Protein AF-A0A2D8KNP2-F1 (afdb_monomer)

Nearest PDB structures (foldseek):
  7kmm-assembly1_A  TM=9.188E-01  e=2.278E-23  Xanthomonas citri pv. citri str. 306
  7kmm-assembly2_B  TM=9.427E-01  e=7.691E-23  Xanthomonas citri pv. citri str. 306
  6ne9-assembly1_A  TM=5.577E-01  e=8.157E-03  Bacteroides intestinalis
  6ne9-assembly1_B  TM=5.744E-01  e=1.327E-02  Bacteroides intestinalis
  1p6f-assembly1_A  TM=5.561E-01  e=1.708E-01  Homo sapiens

Solvent-accessible surface area (backbone atoms only — not comparable to full-atom values): 20029 Å² total; per-residue (Å²): 136,83,87,80,85,81,82,86,80,84,81,82,78,83,79,76,79,75,77,78,80,49,56,71,43,62,49,56,79,68,42,47,40,27,52,42,49,34,85,40,78,37,80,45,61,35,39,32,34,58,66,38,59,40,35,38,42,45,89,98,39,79,47,74,36,54,16,36,90,87,9,46,35,62,45,77,46,65,87,37,67,63,46,68,72,36,64,36,40,38,42,50,94,43,77,48,77,33,48,47,34,30,21,15,52,62,44,83,45,62,50,30,48,78,48,44,39,30,29,60,80,47,27,98,82,38,52,67,59,50,70,64,34,73,38,82,50,41,21,38,28,51,55,67,91,73,87,59,68,65,53,89,73,96,65,75,97,51,52,54,48,37,52,37,24,53,91,49,41,46,72,36,26,39,56,55,46,55,52,45,50,52,51,31,73,72,68,73,44,30,29,23,41,37,37,55,41,42,57,87,62,57,75,73,79,77,47,54,73,77,63,31,65,81,39,62,70,61,33,53,48,46,62,52,52,28,37,90,63,43,53,63,50,51,53,50,53,49,50,51,52,50,51,49,50,53,51,53,49,57,74,69,32,64,49,70,75,66,50,60,56,39,64,85,58,88,61,87,87,58,82,90,80,69,84,90,70,83,91,76,70,84,92,52,92,73,87,76,85,88,81,91,83,87,83,89,83,86,80,52,80,88,56,59,94,56,93,81,83,91,79,88,75,86,76,80,91,62,54,78,43,60,59,79,46,41,81,76,51,68,97

Sequence (331 aa):
MINKTFVSIIIAGLVSSFSVMAQVELPKLVSNGMVLQRDAEVRLWGWASPGEAVRINFKDQQYQATASENGDWEIRLKDLKAGGPYQMQIAASNQIVLDSVYIGDVWLCSGQSNMEIPMSRVAPLYEEEIASANNQYIRYFEVPKEYDLSKEREKISGGQWQETNRNNIDGFSAVSYFFGKNLYETYKVPIGLINSALGGSPVQAWLSEDALKNYPEYYEEAQRLGKPGVIDSLEQIDQDRIRGWYAEVNSGDAGNSNHWEQKDLEDSGWTEFVVPGYWNFDGKEKQNGVVWFRKKFEVSEAQAGQSAKLLLGRIVDADSVFVNGEFVGNT

pLDDT: mean 90.57, std 13.53, range [36.97, 98.94]

Radius of gyration: 29.48 Å; Cα contacts (8 Å, |Δi|>4): 479; chains: 1; bounding box: 64×92×82 Å

Mean predicted aligned error: 8.03 Å

Secondary structure (DSSP, 8-state):
---------------------PPPB--TTSSTT-EEETTS-EEEEEE-STT-EEEEEETTEEEEEE--TTSEEEEEE----SEEEEEEEEESSSEEEEEEEEEEEEEEEEESHHHH-BHHHHGGG-HHHHHH-EEEEEEEEEPP----SSS--SS-S---EEEEETTTGGGSBHHHHHHHHHHHHHH---EEEEEEE-TT--GGGGS-HHHHTTSHHHHHHHHHHTSTTHHHHHHHHHHHHHHHHHHHHHHH-HHHHHTTT-TT---TTSPP-PSS-----TTS---S------------TTTTTS---------SS--EEEETTEEEEE-

Foldseek 3Di:
DDDDDDDDDDDPDDPPPPPPFFDWDFAQQPAALHEFEAPDWGKGKTFGAAQWKKWKDWPNDIDIWGAHNRRITIDIDDRQDFDDPTWMWMDTVDIDIHTGYTYFHEDEQEEADLSQPACLNVCVVQVVVLQAWDDSLEKEWEQDPDDQLQDDDPHGPDIHIDGGDNVPRRRHRPVQVVVQVVVCVVPVGRYYYYYDYYHPDDPLSVDDLVRCVVPVVSNVVSVQCSDPCSVVVVVVVVVVVVVVVCVVQCVPDPCNVVVVLALPDDCPPPDDDDPPDDDDPDVDPPVDHDDDDDDDDDDDPVRPPDDDDDDPDDDPPKDWDHDNSHTDDMD

Structure (mmCIF, N/CA/C/O backbone):
data_AF-A0A2D8KNP2-F1
#
_entry.id   AF-A0A2D8KNP2-F1
#
loop_
_atom_site.group_PDB
_atom_site.id
_atom_site.type_symbol
_atom_site.label_atom_id
_atom_site.label_alt_id
_atom_site.label_comp_id
_atom_site.label_asym_id
_atom_site.label_entity_id
_atom_site.label_seq_id
_atom_site.pdbx_PDB_ins_code
_atom_site.Cartn_x
_atom_site.Cartn_y
_atom_site.Cartn_z
_atom_site.occupancy
_atom_site.B_iso_or_equiv
_atom_site.auth_seq_id
_atom_site.auth_comp_id
_atom_site.auth_asym_id
_atom_site.auth_atom_id
_atom_site.pdbx_PDB_model_num
ATOM 1 N N . MET A 1 1 ? 16.111 71.820 41.760 1.00 36.97 1 MET A N 1
ATOM 2 C CA . MET A 1 1 ? 15.524 71.708 40.410 1.00 36.97 1 MET A CA 1
ATOM 3 C C . MET A 1 1 ? 15.059 70.272 40.202 1.00 36.97 1 MET A C 1
ATOM 5 O O . MET A 1 1 ? 15.886 69.379 40.252 1.00 36.97 1 MET A O 1
ATOM 9 N N . ILE A 1 2 ? 13.741 70.115 40.021 1.00 37.59 2 ILE A N 1
ATOM 10 C CA . ILE A 1 2 ? 12.983 68.978 39.456 1.00 37.59 2 ILE A CA 1
ATOM 11 C C . ILE A 1 2 ? 13.026 67.637 40.225 1.00 37.59 2 ILE A C 1
ATOM 13 O O . ILE A 1 2 ? 13.875 66.783 39.992 1.00 37.59 2 ILE A O 1
ATOM 17 N N . ASN A 1 3 ? 12.007 67.438 41.073 1.00 37.16 3 ASN A N 1
ATOM 18 C CA . ASN A 1 3 ? 11.546 66.138 41.577 1.00 37.16 3 ASN A CA 1
ATOM 19 C C . ASN A 1 3 ? 10.900 65.348 40.425 1.00 37.16 3 ASN A C 1
ATOM 21 O O . ASN A 1 3 ? 9.974 65.854 39.791 1.00 37.16 3 ASN A O 1
ATOM 25 N N . LYS A 1 4 ? 11.354 64.117 40.163 1.00 41.75 4 LYS A N 1
ATOM 26 C CA . LYS A 1 4 ? 10.692 63.185 39.237 1.00 41.75 4 LYS A CA 1
ATOM 27 C C . LYS A 1 4 ? 9.941 62.119 40.029 1.00 41.75 4 LYS A C 1
ATOM 29 O O . LYS A 1 4 ? 10.538 61.202 40.580 1.00 41.75 4 LYS A O 1
ATOM 34 N N . THR A 1 5 ? 8.624 62.265 40.061 1.00 43.94 5 THR A N 1
ATOM 35 C CA . THR A 1 5 ? 7.657 61.263 40.510 1.00 43.94 5 THR A CA 1
ATOM 36 C C . THR A 1 5 ? 7.623 60.124 39.486 1.00 43.94 5 THR A C 1
ATOM 38 O O . THR A 1 5 ? 7.279 60.359 38.330 1.00 43.94 5 THR A O 1
ATOM 41 N N . PHE A 1 6 ? 7.985 58.901 39.879 1.00 44.06 6 PHE A N 1
ATOM 42 C CA . PHE A 1 6 ? 7.745 57.705 39.065 1.00 44.06 6 PHE A CA 1
ATOM 43 C C . PHE A 1 6 ? 6.369 57.135 39.420 1.00 44.06 6 PHE A C 1
ATOM 45 O O . PHE A 1 6 ? 6.131 56.707 40.546 1.00 44.06 6 PHE A O 1
ATOM 52 N N . VAL A 1 7 ? 5.454 57.177 38.453 1.00 42.84 7 VAL A N 1
ATOM 53 C CA . VAL A 1 7 ? 4.141 56.530 38.503 1.00 42.84 7 VAL A CA 1
ATOM 54 C C . VAL A 1 7 ? 4.318 55.106 37.977 1.00 42.84 7 VAL A C 1
ATOM 56 O O . VAL A 1 7 ? 4.638 54.920 36.805 1.00 42.84 7 VAL A O 1
ATOM 59 N N . SER A 1 8 ? 4.124 54.104 38.833 1.00 43.34 8 SER A N 1
ATOM 60 C CA . SER A 1 8 ? 4.040 52.703 38.413 1.00 43.34 8 SER A CA 1
ATOM 61 C C . SER A 1 8 ? 2.639 52.424 37.870 1.00 43.34 8 SER A C 1
ATOM 63 O O . SER A 1 8 ? 1.671 52.404 38.627 1.00 43.34 8 SER A O 1
ATOM 65 N N . ILE A 1 9 ? 2.526 52.215 36.559 1.00 47.72 9 ILE A N 1
ATOM 66 C CA . ILE A 1 9 ? 1.308 51.718 35.912 1.00 47.72 9 ILE A CA 1
ATOM 67 C C . ILE A 1 9 ? 1.362 50.188 35.951 1.00 47.72 9 ILE A C 1
ATOM 69 O O . ILE A 1 9 ? 2.192 49.574 35.284 1.00 47.72 9 ILE A O 1
ATOM 73 N N . ILE A 1 10 ? 0.485 49.572 36.744 1.00 48.25 10 ILE A N 1
ATOM 74 C CA . ILE A 1 10 ? 0.239 48.126 36.714 1.00 48.25 10 ILE A CA 1
ATOM 75 C C . ILE A 1 10 ? -0.677 47.851 35.518 1.00 48.25 10 ILE A C 1
ATOM 77 O O . ILE A 1 10 ? -1.868 48.156 35.554 1.00 48.25 10 ILE A O 1
ATOM 81 N N . ILE A 1 11 ? -0.116 47.290 34.447 1.00 51.38 11 ILE A N 1
ATOM 82 C CA . ILE A 1 11 ? -0.885 46.716 33.338 1.00 51.38 11 ILE A CA 1
ATOM 83 C C . ILE A 1 11 ? -1.226 45.279 33.739 1.00 51.38 11 ILE A C 1
ATOM 85 O O . ILE A 1 11 ? -0.397 44.379 33.629 1.00 51.38 11 ILE A O 1
ATOM 89 N N . ALA A 1 12 ? -2.441 45.065 34.242 1.00 50.34 12 ALA A N 1
ATOM 90 C CA . ALA A 1 12 ? -3.001 43.728 34.403 1.00 50.34 12 ALA A CA 1
ATOM 91 C C . ALA A 1 12 ? -3.440 43.223 33.018 1.00 50.34 12 ALA A C 1
ATOM 93 O O . ALA A 1 12 ? -4.487 43.614 32.504 1.00 50.34 12 ALA A O 1
ATOM 94 N N . GLY A 1 13 ? -2.602 42.403 32.383 1.00 51.44 13 GLY A N 1
ATOM 95 C CA . GLY A 1 13 ? -2.940 41.737 31.129 1.00 51.44 13 GLY A CA 1
ATOM 96 C C . GLY A 1 13 ? -4.013 40.674 31.359 1.00 51.44 13 GLY A C 1
ATOM 97 O O . GLY A 1 13 ? -3.757 39.679 32.034 1.00 51.44 13 GLY A O 1
ATOM 98 N N . LEU A 1 14 ? -5.204 40.873 30.787 1.00 52.19 14 LEU A N 1
ATOM 99 C CA . LEU A 1 14 ? -6.180 39.801 30.591 1.00 52.19 14 LEU A CA 1
ATOM 100 C C . LEU A 1 14 ? -5.574 38.779 29.617 1.00 52.19 14 LEU A C 1
ATOM 102 O O . LEU A 1 14 ? -5.559 38.996 28.406 1.00 52.19 14 LEU A O 1
ATOM 106 N N . VAL A 1 15 ? -5.072 37.663 30.143 1.00 49.03 15 VAL A N 1
ATOM 107 C CA . VAL A 1 15 ? -4.798 36.471 29.338 1.00 49.03 15 VAL A CA 1
ATOM 108 C C . VAL A 1 15 ? -6.142 35.795 29.095 1.00 49.03 15 VAL A C 1
ATOM 110 O O . VAL A 1 15 ? -6.624 35.018 29.913 1.00 49.03 15 VAL A O 1
ATOM 113 N N . SER A 1 16 ? -6.790 36.149 27.988 1.00 51.19 16 SER A N 1
ATOM 114 C CA . SER A 1 16 ? -7.953 35.418 27.492 1.00 51.19 16 SER A CA 1
A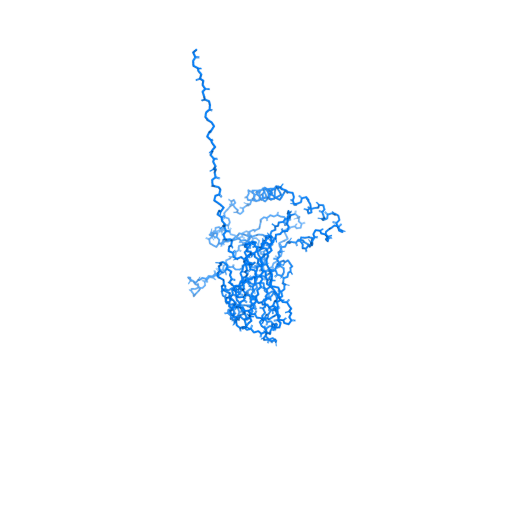TOM 115 C C . SER A 1 16 ? -7.475 34.048 27.018 1.00 51.19 16 SER A C 1
ATOM 117 O O . SER A 1 16 ? -6.878 33.927 25.949 1.00 51.19 16 SER A O 1
ATOM 119 N N . SER A 1 17 ? -7.689 33.019 27.836 1.00 46.59 17 SER A N 1
ATOM 120 C CA . SER A 1 17 ? -7.473 31.625 27.456 1.00 46.59 17 SER A CA 1
ATOM 121 C C . SER A 1 17 ? -8.474 31.258 26.362 1.00 46.59 17 SER A C 1
ATOM 123 O O . SER A 1 17 ? -9.620 30.914 26.640 1.00 46.59 17 SER A O 1
ATOM 125 N N . PHE A 1 18 ? -8.061 31.362 25.101 1.00 50.38 18 PHE A N 1
ATOM 126 C CA . PHE A 1 18 ? -8.778 30.722 24.008 1.00 50.38 18 PHE A CA 1
ATOM 127 C C . PHE A 1 18 ? -8.627 29.211 24.187 1.00 50.38 18 PHE A C 1
ATOM 129 O O . PHE A 1 18 ? -7.568 28.651 23.910 1.00 50.38 18 PHE A O 1
ATOM 136 N N . SER A 1 19 ? -9.670 28.550 24.686 1.00 52.69 19 SER A N 1
ATOM 137 C CA . SER A 1 19 ? -9.780 27.097 24.600 1.00 52.69 19 SER A CA 1
ATOM 138 C C . SER A 1 19 ? -9.892 26.737 23.122 1.00 52.69 19 SER A C 1
ATOM 140 O O . SER A 1 19 ? -10.953 26.879 22.516 1.00 52.69 19 SER A O 1
ATOM 142 N N . VAL A 1 20 ? -8.779 26.325 22.521 1.00 53.78 20 VAL A N 1
ATOM 143 C CA . VAL A 1 20 ? -8.797 25.659 21.221 1.00 53.78 20 VAL A CA 1
ATOM 144 C C . VAL A 1 20 ? -9.561 24.354 21.438 1.00 53.78 20 VAL A C 1
ATOM 146 O O . VAL A 1 20 ? -9.051 23.455 22.101 1.00 53.78 20 VAL A O 1
ATOM 149 N N . MET A 1 21 ? -10.805 24.271 20.959 1.00 57.94 21 MET A N 1
ATOM 150 C CA . MET A 1 21 ? -11.518 22.994 20.897 1.00 57.94 21 MET A CA 1
ATOM 151 C C . MET A 1 21 ? -10.831 22.163 19.816 1.00 57.94 21 MET A C 1
ATOM 153 O O . MET A 1 21 ? -10.993 22.444 18.626 1.00 57.94 21 MET A O 1
ATOM 157 N N . ALA A 1 22 ? -9.993 21.212 20.221 1.00 61.22 22 ALA A N 1
ATOM 158 C CA . ALA A 1 22 ? -9.442 20.251 19.283 1.00 61.22 22 ALA A CA 1
ATOM 159 C C . ALA A 1 22 ? -10.575 19.313 18.868 1.00 61.22 22 ALA A C 1
ATOM 161 O O . ALA A 1 22 ? -11.296 18.787 19.706 1.00 61.22 22 ALA A O 1
ATOM 162 N N . GLN A 1 23 ? -10.755 19.154 17.563 1.00 86.56 23 GLN A N 1
ATOM 163 C CA . GLN A 1 23 ? -11.742 18.235 17.014 1.00 86.56 23 GLN A CA 1
ATOM 164 C C . GLN A 1 23 ? -11.262 16.799 17.221 1.00 86.56 23 GLN A C 1
ATOM 166 O O . GLN A 1 23 ? -10.057 16.543 17.162 1.00 86.56 23 GLN A O 1
ATOM 171 N N . VAL A 1 24 ? -12.191 15.858 17.405 1.00 92.44 24 VAL A N 1
ATOM 172 C CA . VAL A 1 24 ? -11.843 14.436 17.389 1.00 92.44 24 VAL A CA 1
ATOM 173 C C . VAL A 1 24 ? -11.189 14.095 16.056 1.00 92.44 24 VAL A C 1
ATOM 175 O O . VAL A 1 24 ? -11.730 14.392 14.988 1.00 92.44 24 VAL A O 1
ATOM 178 N N . GLU A 1 25 ? -10.040 13.436 16.141 1.00 94.88 25 GLU A N 1
ATOM 179 C CA . GLU A 1 25 ? -9.259 12.916 15.029 1.00 94.88 25 GLU A CA 1
ATOM 180 C C . GLU A 1 25 ? -9.165 11.393 15.145 1.00 94.88 25 GLU A C 1
ATOM 182 O O . GLU A 1 25 ? -8.951 10.840 16.226 1.00 94.88 25 GLU A O 1
ATOM 187 N N . LEU A 1 26 ? -9.310 10.705 14.016 1.00 96.25 26 LEU A N 1
ATOM 188 C CA . LEU A 1 26 ? -9.221 9.252 13.931 1.00 96.25 26 LEU A CA 1
ATOM 189 C C . LEU A 1 26 ? -7.917 8.837 13.243 1.00 96.25 26 LEU A C 1
ATOM 191 O O . LEU A 1 26 ? -7.449 9.541 12.340 1.00 96.25 26 LEU A O 1
ATOM 195 N N . PRO A 1 27 ? -7.336 7.680 13.606 1.00 96.12 27 PRO A N 1
ATOM 196 C CA . PRO A 1 27 ? -6.257 7.091 12.823 1.00 96.12 27 PRO A CA 1
ATOM 197 C C . PRO A 1 27 ? -6.76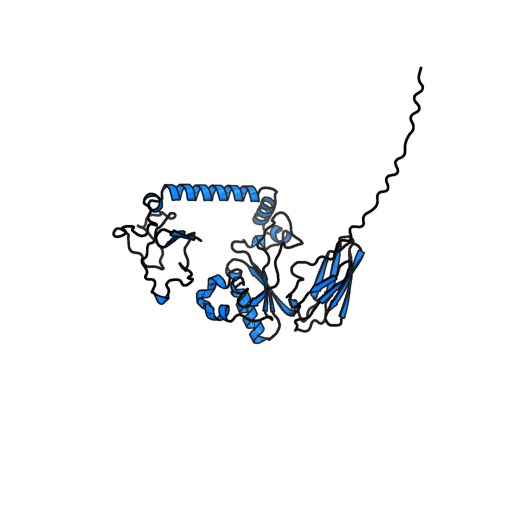2 6.783 11.408 1.00 96.12 27 PRO A C 1
ATOM 199 O O . PRO A 1 27 ? -7.926 6.439 11.219 1.00 96.12 27 PRO A O 1
ATOM 202 N N . LYS A 1 28 ? -5.884 6.839 10.400 1.00 96.62 28 LYS A N 1
ATOM 203 C CA . LYS A 1 28 ? -6.273 6.623 8.989 1.00 96.62 28 LYS A CA 1
ATOM 204 C C . LYS A 1 28 ? -6.932 5.260 8.734 1.00 96.62 28 LYS A C 1
ATOM 206 O O . LYS A 1 28 ? -7.786 5.150 7.856 1.00 96.62 28 LYS A O 1
ATOM 211 N N . LEU A 1 29 ? -6.585 4.248 9.533 1.00 96.00 29 LEU A N 1
ATOM 212 C CA . LEU A 1 29 ? -7.206 2.919 9.507 1.00 96.00 29 LEU A CA 1
ATOM 213 C C . LEU A 1 29 ? -8.687 2.932 9.920 1.00 96.00 29 LEU A C 1
ATOM 215 O O . LEU A 1 29 ? -9.450 2.093 9.447 1.00 96.00 29 LEU A O 1
ATOM 219 N N . VAL A 1 30 ? -9.102 3.871 10.772 1.00 97.44 30 VAL A N 1
ATOM 220 C CA . VAL A 1 30 ? -10.499 4.048 11.185 1.00 97.44 30 VAL A CA 1
ATOM 221 C C . VAL A 1 30 ? -11.126 5.096 10.269 1.00 97.44 30 VAL A C 1
ATOM 223 O O . VAL A 1 30 ? -11.150 6.291 10.558 1.00 97.44 30 VAL A O 1
ATOM 226 N N . SER A 1 31 ? -11.581 4.639 9.107 1.00 97.88 31 SER A N 1
ATOM 227 C CA . SER A 1 31 ? -12.121 5.490 8.047 1.00 97.88 31 SER A CA 1
ATOM 228 C C . SER A 1 31 ? -13.204 4.766 7.236 1.00 97.88 31 SER A C 1
ATOM 230 O O . SER A 1 31 ? -13.536 3.607 7.501 1.00 97.88 31 SER A O 1
ATOM 232 N N . ASN A 1 32 ? -13.801 5.468 6.269 1.00 98.56 32 ASN A N 1
ATOM 233 C CA . ASN A 1 32 ? -14.810 4.902 5.370 1.00 98.56 32 ASN A CA 1
ATOM 234 C C . ASN A 1 32 ? -14.299 3.624 4.701 1.00 98.56 32 ASN A C 1
ATOM 236 O O . ASN A 1 32 ? -13.156 3.584 4.259 1.00 98.56 32 ASN A O 1
ATOM 240 N N . GLY A 1 33 ? -15.150 2.605 4.583 1.00 98.38 33 GLY A N 1
ATOM 241 C CA . GLY A 1 33 ? -14.783 1.341 3.936 1.00 98.38 33 GLY A CA 1
ATOM 242 C C . GLY A 1 33 ? -13.992 0.363 4.812 1.00 98.38 33 GLY A C 1
ATOM 243 O O . GLY A 1 33 ? -13.622 -0.699 4.310 1.00 98.38 33 GLY A O 1
ATOM 244 N N . MET A 1 34 ? -13.721 0.685 6.083 1.00 98.62 34 MET A N 1
ATOM 245 C CA . MET A 1 34 ? -12.963 -0.201 6.972 1.00 98.62 34 MET A CA 1
ATOM 246 C C . MET A 1 34 ? -13.667 -1.535 7.244 1.00 98.62 34 MET A C 1
ATOM 248 O O . MET A 1 34 ? -14.894 -1.647 7.170 1.00 98.62 34 MET A O 1
ATOM 252 N N . VAL A 1 35 ? -12.879 -2.531 7.649 1.00 98.81 35 VAL A N 1
ATOM 253 C CA . VAL A 1 35 ? -13.372 -3.826 8.129 1.00 98.81 35 VAL A CA 1
ATOM 254 C C . VAL A 1 35 ? -12.955 -4.009 9.584 1.00 98.81 35 VAL A C 1
ATOM 256 O O . VAL A 1 35 ? -11.777 -3.901 9.915 1.00 98.81 35 VAL A O 1
ATOM 259 N N . LEU A 1 36 ? -13.923 -4.279 10.455 1.00 98.50 36 LEU A N 1
ATOM 260 C CA . LEU A 1 36 ? -13.708 -4.607 11.862 1.00 98.50 36 LEU A CA 1
ATOM 261 C C . LEU A 1 36 ? -13.655 -6.126 12.035 1.00 98.50 36 LEU A C 1
ATOM 263 O O . LEU A 1 36 ? -14.487 -6.839 11.472 1.00 98.50 36 LEU A O 1
ATOM 267 N N . GLN A 1 37 ? -12.716 -6.614 12.846 1.00 98.31 37 GLN A N 1
ATOM 268 C CA . GLN A 1 37 ? -12.573 -8.045 13.111 1.00 98.31 37 GLN A CA 1
ATOM 269 C C . GLN A 1 37 ? -13.820 -8.597 13.820 1.00 98.31 37 GLN A C 1
ATOM 271 O O . GLN A 1 37 ? -14.221 -8.116 14.881 1.00 98.31 37 GLN A O 1
ATOM 276 N N . ARG A 1 38 ? -14.443 -9.619 13.237 1.00 97.75 38 ARG A N 1
ATOM 277 C CA . ARG A 1 38 ? -15.548 -10.354 13.861 1.00 97.75 38 ARG A CA 1
ATOM 278 C C . ARG A 1 38 ? -15.049 -11.261 14.979 1.00 97.75 38 ARG A C 1
ATOM 280 O O . ARG A 1 38 ? -13.877 -11.635 15.000 1.00 97.75 38 ARG A O 1
ATOM 287 N N . ASP A 1 39 ? -15.972 -11.667 15.848 1.00 95.25 39 ASP A N 1
ATOM 288 C CA . ASP A 1 39 ? -15.736 -12.677 16.893 1.00 95.25 39 ASP A CA 1
ATOM 289 C C . ASP A 1 39 ? -14.567 -12.319 17.844 1.00 95.25 39 ASP A C 1
ATOM 291 O O . ASP A 1 39 ? -13.949 -13.186 18.459 1.00 95.25 39 ASP A O 1
ATOM 295 N N . ALA A 1 40 ? -14.278 -11.019 17.979 1.00 94.50 40 ALA A N 1
ATOM 296 C CA . ALA A 1 40 ? -13.213 -10.467 18.806 1.00 94.50 40 ALA A CA 1
ATOM 297 C C . ALA A 1 40 ? -13.658 -9.167 19.494 1.00 94.50 40 ALA A C 1
ATOM 299 O O . ALA A 1 40 ? -14.613 -8.507 19.075 1.00 94.50 40 ALA A O 1
ATOM 300 N N . GLU A 1 41 ? -12.938 -8.787 20.550 1.00 95.75 41 GLU A N 1
ATOM 301 C CA . GLU A 1 41 ? -13.016 -7.435 21.099 1.00 95.75 41 GLU A CA 1
ATOM 302 C C . GLU A 1 41 ? -12.185 -6.497 20.212 1.00 95.75 41 GLU A C 1
ATOM 304 O O . GLU A 1 41 ? -10.971 -6.663 20.097 1.00 95.75 41 GLU A O 1
ATOM 309 N N . VAL A 1 42 ? -12.832 -5.521 19.571 1.00 96.94 42 VAL A N 1
ATOM 310 C CA . VAL A 1 42 ? -12.174 -4.606 18.629 1.00 96.94 42 VAL A CA 1
ATOM 311 C C . VAL A 1 42 ? -11.965 -3.246 19.270 1.00 96.94 42 VAL A C 1
ATOM 313 O O . VAL A 1 42 ? -12.914 -2.588 19.696 1.00 96.94 42 VAL A O 1
ATOM 316 N N . ARG A 1 43 ? -10.706 -2.810 19.306 1.00 96.81 43 ARG A N 1
ATOM 317 C CA . ARG A 1 43 ? -10.322 -1.475 19.760 1.00 96.81 43 ARG A CA 1
ATOM 318 C C . ARG A 1 43 ? -10.640 -0.448 18.674 1.00 96.81 43 ARG A C 1
ATOM 320 O O . ARG A 1 43 ? -10.141 -0.551 17.558 1.00 96.81 43 ARG A O 1
ATOM 327 N N . LEU A 1 44 ? -11.411 0.567 19.036 1.00 97.38 44 LEU A N 1
ATOM 328 C CA . LEU A 1 44 ? -11.475 1.844 18.337 1.00 97.38 44 LEU A CA 1
ATOM 329 C C . LEU A 1 44 ? -10.786 2.893 19.191 1.00 97.38 44 LEU A C 1
ATOM 331 O O . LEU A 1 44 ? -10.965 2.913 20.406 1.00 97.38 44 LEU A O 1
ATOM 335 N N . TRP A 1 45 ? -10.001 3.753 18.563 1.00 97.50 45 TRP A N 1
ATOM 336 C CA . TRP A 1 45 ? -9.252 4.788 19.257 1.00 97.50 45 TRP A CA 1
ATOM 337 C C . TRP A 1 45 ? -9.093 6.016 18.371 1.00 97.50 45 TRP A C 1
ATOM 339 O O . TRP A 1 45 ? -9.336 5.965 17.163 1.00 97.50 45 TRP A O 1
ATOM 349 N N . GLY A 1 46 ? -8.657 7.106 18.985 1.00 97.06 46 GLY A N 1
ATOM 350 C CA . GLY A 1 46 ? -8.339 8.349 18.306 1.00 97.06 46 GLY A CA 1
ATOM 351 C C . GLY A 1 46 ? -7.778 9.371 19.281 1.00 97.06 46 GLY A C 1
ATOM 352 O O . GLY A 1 46 ? -7.375 9.032 20.395 1.00 97.06 46 GLY A O 1
ATOM 353 N N . TRP A 1 47 ? -7.783 10.624 18.847 1.00 96.75 47 TRP A N 1
ATOM 354 C CA . TRP A 1 47 ? -7.316 11.765 19.624 1.00 96.75 47 TRP A CA 1
ATOM 355 C C . TRP A 1 47 ? -8.422 12.818 19.725 1.00 96.75 47 TRP A C 1
ATOM 357 O O . TRP A 1 47 ? -9.247 12.931 18.820 1.00 96.75 47 TRP A O 1
ATOM 367 N N . ALA A 1 48 ? -8.472 13.556 20.829 1.00 96.06 48 ALA A N 1
ATOM 368 C CA . ALA A 1 48 ? -9.421 14.638 21.096 1.00 96.06 48 ALA A CA 1
ATOM 369 C C . ALA A 1 48 ? -8.816 15.637 22.104 1.00 96.06 48 ALA A C 1
ATOM 371 O O . ALA A 1 48 ? -7.706 15.427 22.602 1.00 96.06 48 ALA A O 1
ATOM 372 N N . SER A 1 49 ? -9.526 16.719 22.441 1.00 95.25 49 SER A N 1
ATOM 373 C CA . SER A 1 49 ? -9.096 17.580 23.550 1.00 95.25 49 SER A CA 1
ATOM 374 C C . SER A 1 49 ? -9.101 16.807 24.882 1.00 95.25 49 SER A C 1
ATOM 376 O O . SER A 1 49 ? -10.017 16.020 25.120 1.00 95.25 49 SER A O 1
ATOM 378 N N . PRO A 1 50 ? -8.141 17.047 25.798 1.00 95.94 50 PRO A N 1
ATOM 379 C CA . PRO A 1 50 ? -8.145 16.399 27.108 1.00 95.94 50 PRO A CA 1
ATOM 380 C C . PRO A 1 50 ? -9.470 16.563 27.862 1.00 95.94 50 PRO A C 1
ATOM 382 O O . PRO A 1 50 ? -9.999 17.671 27.971 1.00 95.94 50 PRO A O 1
ATOM 385 N N . GLY A 1 51 ? -10.014 15.460 28.384 1.00 95.56 51 GLY A N 1
ATOM 386 C CA . GLY A 1 51 ? -11.302 15.437 29.085 1.00 95.56 51 GLY A CA 1
ATOM 387 C C . GLY A 1 51 ? -12.542 15.525 28.183 1.00 95.56 51 GLY A C 1
ATOM 388 O O . GLY A 1 51 ? -13.664 15.541 28.694 1.00 95.56 51 GLY A O 1
ATOM 389 N N . GLU A 1 52 ? -12.381 15.577 26.859 1.00 95.25 52 GLU A N 1
ATOM 390 C CA . GLU A 1 52 ? -13.498 15.614 25.916 1.00 95.25 52 GLU A CA 1
ATOM 391 C C . GLU A 1 52 ? -14.250 14.279 25.884 1.00 95.25 52 GLU A C 1
ATOM 393 O O . GLU A 1 52 ? -13.655 13.202 25.817 1.00 95.25 52 GLU A O 1
ATOM 398 N N . ALA A 1 53 ? -15.582 14.345 25.917 1.00 96.50 53 ALA A N 1
ATOM 399 C CA . ALA A 1 53 ? -16.435 13.170 25.804 1.00 96.50 53 ALA A CA 1
ATOM 400 C C . ALA A 1 53 ? -16.656 12.794 24.332 1.00 96.50 53 ALA A C 1
ATOM 402 O O . ALA A 1 53 ? -17.201 13.583 23.560 1.00 96.50 53 ALA A O 1
ATOM 403 N N . VAL A 1 54 ? -16.330 11.552 23.983 1.00 97.69 54 VAL A N 1
ATOM 404 C CA . VAL A 1 54 ? -16.537 10.959 22.657 1.00 97.69 54 VAL A CA 1
ATOM 405 C C . VAL A 1 54 ? -17.653 9.925 22.747 1.00 97.69 54 VAL A C 1
ATOM 407 O O . VAL A 1 54 ? -17.619 9.034 23.596 1.00 97.69 54 VAL A O 1
ATOM 410 N N . ARG A 1 55 ? -18.662 10.030 21.878 1.00 97.69 55 ARG A N 1
ATOM 411 C CA . ARG A 1 55 ? -19.774 9.074 21.774 1.00 97.69 55 ARG A CA 1
ATOM 412 C C . ARG A 1 55 ? -19.763 8.401 20.412 1.00 97.69 55 ARG A C 1
ATOM 414 O O . ARG A 1 55 ? -19.648 9.085 19.402 1.00 97.69 55 ARG A O 1
ATOM 421 N N . ILE A 1 56 ? -19.932 7.083 20.383 1.00 97.62 56 ILE A N 1
ATOM 422 C CA . ILE A 1 56 ? -20.005 6.302 19.145 1.00 97.62 56 ILE A CA 1
ATOM 423 C C . ILE A 1 56 ? -21.347 5.587 19.086 1.00 97.62 56 ILE A C 1
ATOM 425 O O . ILE A 1 56 ? -21.678 4.839 19.999 1.00 97.62 56 ILE A O 1
ATOM 429 N N . ASN A 1 57 ? -22.086 5.778 17.997 1.00 97.69 57 ASN A N 1
ATOM 430 C CA . ASN A 1 57 ? -23.277 5.002 17.671 1.00 97.69 57 ASN A CA 1
ATOM 431 C C . ASN A 1 57 ? -22.936 4.012 16.558 1.00 97.69 57 ASN A C 1
ATOM 433 O O . ASN A 1 57 ? -22.529 4.414 15.463 1.00 97.69 57 ASN A O 1
ATOM 437 N N . PHE A 1 58 ? -23.104 2.721 16.836 1.00 97.62 58 PHE A N 1
ATOM 438 C CA . PHE A 1 58 ? -22.828 1.646 15.889 1.00 97.62 58 PHE A CA 1
ATOM 439 C C . PHE A 1 58 ? -23.713 0.428 16.174 1.00 97.62 58 PHE A C 1
ATOM 441 O O . PHE A 1 58 ? -23.746 -0.058 17.300 1.00 97.62 58 PHE A O 1
ATOM 448 N N . LYS A 1 59 ? -24.420 -0.079 15.151 1.00 92.31 59 LYS A N 1
ATOM 449 C CA . LYS A 1 59 ? -25.307 -1.262 15.230 1.00 92.31 59 LYS A CA 1
ATOM 450 C C . LYS A 1 59 ? -26.253 -1.251 16.442 1.00 92.31 59 LYS A C 1
ATOM 452 O O . LYS A 1 59 ? -26.218 -2.161 17.267 1.00 92.31 59 LYS A O 1
ATOM 457 N N . ASP A 1 60 ? -27.062 -0.198 16.548 1.00 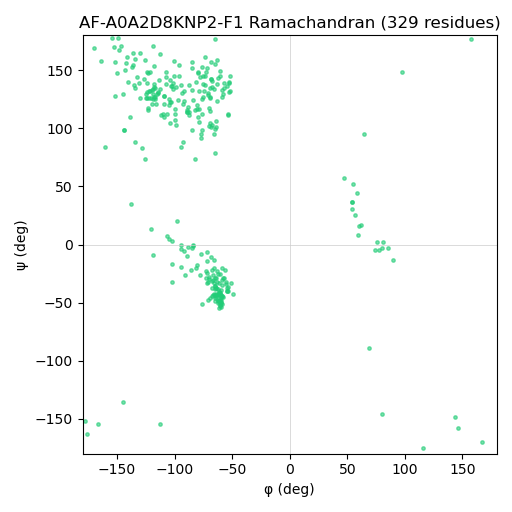89.94 60 ASP A N 1
ATOM 458 C CA . ASP A 1 60 ? -28.032 0.037 17.634 1.00 89.94 60 ASP A CA 1
ATOM 459 C C . ASP A 1 60 ? -27.427 0.115 19.049 1.00 89.94 60 ASP A C 1
ATOM 461 O O . ASP A 1 60 ? -28.154 0.192 20.040 1.00 89.94 60 ASP A O 1
ATOM 465 N N . GLN A 1 61 ? -26.097 0.127 19.160 1.00 94.62 61 GLN A N 1
ATOM 466 C CA . GLN A 1 61 ? -25.372 0.297 20.409 1.00 94.62 61 GLN A CA 1
ATOM 467 C C . GLN A 1 61 ? -24.738 1.681 20.461 1.00 94.62 61 GLN A C 1
ATOM 469 O O . GLN A 1 61 ? -24.269 2.221 19.455 1.00 94.62 61 GLN A O 1
ATOM 474 N N . GLN A 1 62 ? -24.713 2.236 21.668 1.00 96.44 62 GLN A N 1
ATOM 475 C CA . GLN A 1 62 ? -24.040 3.485 21.969 1.00 96.44 62 GLN A CA 1
ATOM 476 C C . GLN A 1 62 ? -22.879 3.208 22.920 1.00 96.44 62 GLN A C 1
ATOM 478 O O . GLN A 1 62 ? -23.043 2.568 23.959 1.00 96.44 62 GLN A O 1
ATOM 483 N N . TYR A 1 63 ? -21.716 3.736 22.571 1.00 96.94 63 TYR A N 1
ATOM 484 C CA . TYR A 1 63 ? -20.494 3.663 23.353 1.00 96.94 63 TYR A CA 1
ATOM 485 C C . TYR A 1 63 ? -20.052 5.069 23.738 1.00 96.94 63 TYR A C 1
ATOM 487 O O . TYR A 1 63 ? -20.350 6.042 23.040 1.00 96.94 63 TYR A O 1
ATOM 495 N N . GLN A 1 64 ? -19.326 5.181 24.845 1.00 96.69 64 GLN A N 1
ATOM 496 C CA . GLN A 1 64 ? -18.789 6.449 25.312 1.00 96.69 64 GLN A CA 1
ATOM 497 C C . GLN A 1 64 ? -17.384 6.256 25.875 1.00 96.69 64 GLN A C 1
ATOM 499 O O . GLN A 1 64 ? -17.127 5.287 26.586 1.00 96.69 64 GLN A O 1
ATOM 504 N N . ALA A 1 65 ? -16.511 7.210 25.580 1.00 97.19 65 ALA A N 1
ATOM 505 C CA . ALA A 1 65 ? -15.205 7.364 26.196 1.00 97.19 65 ALA A CA 1
ATOM 506 C C . ALA A 1 65 ? -14.964 8.836 26.531 1.00 97.19 65 ALA A C 1
ATOM 508 O O . ALA A 1 65 ? -15.661 9.728 26.041 1.00 97.19 65 ALA A O 1
ATOM 509 N N . THR A 1 66 ? -13.965 9.073 27.369 1.00 97.25 66 THR A N 1
ATOM 510 C CA . THR A 1 66 ? -13.449 10.407 27.656 1.00 97.25 66 THR A CA 1
ATOM 511 C C . THR A 1 66 ? -11.974 10.407 27.300 1.00 97.25 66 THR A C 1
ATOM 513 O O . THR A 1 66 ? -11.264 9.481 27.692 1.00 97.25 66 THR A O 1
ATOM 516 N N . ALA A 1 67 ? -11.528 11.414 26.555 1.00 97.38 67 ALA A N 1
ATOM 517 C CA . ALA A 1 67 ? -10.120 11.564 26.227 1.00 97.38 67 ALA A CA 1
ATOM 518 C C . ALA A 1 67 ? -9.284 11.797 27.489 1.00 97.38 67 ALA A C 1
ATOM 520 O O . ALA A 1 67 ? -9.686 12.532 28.397 1.00 97.38 67 ALA A O 1
ATOM 521 N N . SER A 1 68 ? -8.131 11.141 27.542 1.00 97.06 68 SER A N 1
ATOM 522 C CA . SER A 1 68 ? -7.174 11.218 28.639 1.00 97.06 68 SER A CA 1
ATOM 523 C C . SER A 1 68 ? -6.579 12.629 28.762 1.00 97.06 68 SER A C 1
ATOM 525 O O . SER A 1 68 ? -6.819 13.505 27.929 1.00 97.06 68 SER A O 1
ATOM 527 N N . GLU A 1 69 ? -5.737 12.859 29.771 1.00 96.44 69 GLU A N 1
ATOM 528 C CA . GLU A 1 69 ? -4.953 14.101 29.874 1.00 96.44 69 GLU A CA 1
ATOM 529 C C . GLU A 1 69 ? -4.004 14.315 28.678 1.00 96.44 69 GLU A C 1
ATOM 531 O O . GLU A 1 69 ? -3.698 15.456 28.335 1.00 96.44 69 GLU A O 1
ATOM 536 N N . ASN A 1 70 ? -3.598 13.231 28.008 1.00 93.88 70 ASN A N 1
ATOM 537 C CA . ASN A 1 70 ? -2.764 13.256 26.804 1.00 93.88 70 ASN A CA 1
ATOM 538 C C . ASN A 1 70 ? -3.592 13.363 25.508 1.00 93.88 70 ASN A C 1
ATOM 540 O O . ASN A 1 70 ? -3.025 13.447 24.420 1.00 93.88 70 ASN A O 1
ATOM 544 N N . GLY A 1 71 ? -4.926 13.372 25.608 1.00 95.06 71 GLY A N 1
ATOM 545 C CA . GLY A 1 71 ? -5.845 13.517 24.480 1.00 95.06 71 GLY A CA 1
ATOM 546 C C . GLY A 1 71 ? -6.188 12.216 23.747 1.00 95.06 71 GLY A C 1
ATOM 547 O O . GLY A 1 71 ? -7.022 12.247 22.847 1.00 95.06 71 GLY A O 1
ATOM 548 N N . ASP A 1 72 ? -5.607 11.072 24.110 1.00 96.44 72 ASP A N 1
ATOM 549 C CA . ASP A 1 72 ? -6.001 9.772 23.557 1.00 96.44 72 ASP A CA 1
ATOM 550 C C . ASP A 1 72 ? -7.326 9.278 24.155 1.00 96.44 72 ASP A C 1
ATOM 552 O O . ASP A 1 72 ? -7.630 9.503 25.327 1.00 96.44 72 ASP A O 1
ATOM 556 N N . TRP A 1 73 ? -8.132 8.592 23.350 1.00 97.19 73 TRP A N 1
ATOM 557 C CA . TRP A 1 73 ? -9.332 7.899 23.816 1.00 97.19 73 TRP A CA 1
ATOM 558 C C . TRP A 1 73 ? -9.433 6.520 23.174 1.00 97.19 73 TRP A C 1
ATOM 560 O O . TRP A 1 73 ? -8.973 6.308 22.050 1.00 97.19 73 TRP A O 1
ATOM 570 N N . GLU A 1 74 ? -10.087 5.584 23.863 1.00 97.75 74 GLU A N 1
ATOM 571 C CA . GLU A 1 74 ? -10.400 4.274 23.298 1.00 97.75 74 GLU A CA 1
ATOM 572 C C . GLU A 1 74 ? -11.766 3.736 23.729 1.00 97.75 74 GLU A C 1
ATOM 574 O O . GLU A 1 74 ? -12.263 4.014 24.819 1.00 97.75 74 GLU A O 1
ATOM 579 N N . ILE A 1 75 ? -12.362 2.933 22.849 1.00 97.38 75 ILE A N 1
ATOM 580 C CA . ILE A 1 75 ? -13.597 2.177 23.051 1.00 97.38 75 ILE A CA 1
ATOM 581 C C . ILE A 1 75 ? -13.359 0.747 22.565 1.00 97.38 75 ILE A C 1
ATOM 583 O O . ILE A 1 75 ? -12.672 0.514 21.571 1.00 97.38 75 ILE A O 1
ATOM 587 N N . ARG A 1 76 ? -13.958 -0.225 23.253 1.00 97.12 76 ARG A N 1
ATOM 588 C CA . ARG A 1 76 ? -13.903 -1.645 22.889 1.00 97.12 76 ARG A CA 1
ATOM 589 C C . ARG A 1 76 ? -15.268 -2.105 22.404 1.00 97.12 76 ARG A C 1
ATOM 591 O O . ARG A 1 76 ? -16.218 -2.170 23.183 1.00 97.12 76 ARG A O 1
ATOM 598 N N . LEU A 1 77 ? -15.354 -2.415 21.117 1.00 96.12 77 LEU A N 1
ATOM 599 C CA . LEU A 1 77 ? -16.530 -3.015 20.501 1.00 96.12 77 LEU A CA 1
ATOM 600 C C . LEU A 1 77 ? -16.526 -4.525 20.752 1.00 96.12 77 LEU A C 1
ATOM 602 O O . LEU A 1 77 ? -15.480 -5.167 20.672 1.00 96.12 77 LEU A O 1
ATOM 606 N N . LYS A 1 78 ? -17.696 -5.092 21.044 1.00 93.56 78 LYS A N 1
ATOM 607 C CA . LYS A 1 78 ? -17.883 -6.517 21.359 1.00 93.56 78 LYS A CA 1
ATOM 608 C C . LYS A 1 78 ? -19.011 -7.104 20.520 1.00 93.56 78 LYS A C 1
ATOM 610 O O . LYS A 1 78 ? -19.796 -6.366 19.930 1.00 93.56 78 LYS A O 1
ATOM 615 N N . ASP A 1 79 ? -19.081 -8.433 20.478 1.00 90.88 79 ASP A N 1
ATOM 616 C CA . ASP A 1 79 ? -20.173 -9.192 19.851 1.00 90.88 79 ASP A CA 1
ATOM 617 C C . ASP A 1 79 ? -20.436 -8.807 18.381 1.00 90.88 79 ASP A C 1
ATOM 619 O O . ASP A 1 79 ? -21.569 -8.771 17.882 1.00 90.88 79 ASP A O 1
ATOM 623 N N . LEU A 1 80 ? -19.352 -8.511 17.661 1.00 94.88 80 LEU A N 1
ATOM 624 C CA . LEU A 1 80 ? -19.389 -8.091 16.269 1.00 94.88 80 LEU A CA 1
ATOM 625 C C . LEU A 1 80 ? -19.632 -9.289 15.344 1.00 94.88 80 LEU A C 1
ATOM 627 O O . LEU A 1 80 ? -18.709 -9.980 14.920 1.00 94.88 80 LEU A O 1
ATOM 631 N N . LYS A 1 81 ? -20.901 -9.507 14.991 1.00 96.12 81 LYS A N 1
ATOM 632 C CA . LYS A 1 81 ? -21.289 -10.460 13.939 1.00 96.12 81 LYS A CA 1
ATOM 633 C C . LYS A 1 81 ? -20.969 -9.916 12.548 1.00 96.12 81 LYS A C 1
ATOM 635 O O . LYS A 1 81 ? -21.284 -8.753 12.270 1.00 96.12 81 LYS A O 1
ATOM 640 N N . ALA A 1 82 ? -20.427 -10.787 11.695 1.00 98.12 82 ALA A N 1
ATOM 641 C CA . ALA A 1 82 ? -20.076 -10.486 10.311 1.00 98.12 82 ALA A CA 1
ATOM 642 C C . ALA A 1 82 ? -21.231 -9.848 9.520 1.00 98.12 82 ALA A C 1
ATOM 644 O O . ALA A 1 82 ? -22.398 -10.188 9.723 1.00 98.12 82 ALA A O 1
ATOM 645 N N . GLY A 1 83 ? -20.903 -8.931 8.610 1.00 97.62 83 GLY A N 1
ATOM 646 C CA . GLY A 1 83 ? -21.865 -8.286 7.716 1.00 97.62 83 GLY A CA 1
ATOM 647 C C . GLY A 1 83 ? -21.515 -6.835 7.397 1.00 97.62 83 GLY A C 1
ATOM 648 O O . GLY A 1 83 ? -20.368 -6.412 7.532 1.00 97.62 83 GLY A O 1
ATOM 649 N N . GLY A 1 84 ? -22.530 -6.076 6.991 1.00 96.19 84 GLY A N 1
ATOM 650 C CA . GLY A 1 84 ? -22.411 -4.700 6.511 1.00 96.19 84 GLY A CA 1
ATOM 651 C C . GLY A 1 84 ? -22.813 -4.577 5.033 1.00 96.19 84 GLY A C 1
ATOM 652 O O . GLY A 1 84 ? -23.265 -5.564 4.443 1.00 96.19 84 GLY A O 1
ATOM 653 N N . PRO A 1 85 ? -22.654 -3.392 4.424 1.00 97.94 85 PRO A N 1
ATOM 654 C CA . PRO A 1 85 ? -22.097 -2.179 5.027 1.00 97.94 85 PRO A CA 1
ATOM 655 C C . PRO A 1 85 ? -22.999 -1.590 6.122 1.00 97.94 85 PRO A C 1
ATOM 657 O O . PRO A 1 85 ? -24.219 -1.561 5.990 1.00 97.94 85 PRO A O 1
ATOM 660 N N . TYR A 1 86 ? -22.387 -1.105 7.198 1.00 98.38 86 TYR A N 1
ATOM 661 C CA . TYR A 1 86 ? -23.040 -0.330 8.252 1.00 98.38 86 TYR A CA 1
ATOM 662 C C . TYR A 1 86 ? -22.530 1.112 8.240 1.00 98.38 86 TYR A C 1
ATOM 664 O O . TYR A 1 86 ? -21.475 1.408 7.675 1.00 98.38 86 TYR A O 1
ATOM 672 N N . GLN A 1 87 ? -23.259 1.996 8.914 1.00 98.31 87 GLN A N 1
ATOM 673 C CA . GLN A 1 87 ? -22.797 3.342 9.227 1.00 98.31 87 GLN A CA 1
ATOM 674 C C . GLN A 1 87 ? -22.383 3.411 10.701 1.00 98.31 87 GLN A C 1
ATOM 676 O O . GLN A 1 87 ? -23.033 2.816 11.565 1.00 98.31 87 GLN A O 1
ATOM 681 N N . MET A 1 88 ? -21.312 4.146 10.986 1.00 98.50 88 MET A N 1
ATOM 682 C CA . MET A 1 88 ? -20.870 4.473 12.339 1.00 98.50 88 MET A CA 1
ATOM 683 C C . MET A 1 88 ? -20.840 5.987 12.500 1.00 98.50 88 MET A C 1
ATOM 685 O O . MET A 1 88 ? -20.296 6.693 11.657 1.00 98.50 88 MET A O 1
ATOM 689 N N . GLN A 1 89 ? -21.419 6.491 13.584 1.00 98.25 89 GLN A N 1
ATOM 690 C CA . GLN A 1 89 ? -21.437 7.923 13.874 1.00 98.25 89 GLN A CA 1
ATOM 691 C C . GLN A 1 89 ? -20.631 8.188 15.136 1.00 98.25 89 GLN A C 1
ATOM 693 O O . GLN A 1 89 ? -20.850 7.541 16.157 1.00 98.25 89 GLN A O 1
ATOM 698 N N . ILE A 1 90 ? -19.713 9.143 15.063 1.00 97.88 90 ILE A N 1
ATOM 699 C CA . ILE A 1 90 ? -18.830 9.537 16.156 1.00 97.88 90 ILE A CA 1
ATOM 700 C C . ILE A 1 90 ? -19.121 11.006 16.450 1.00 97.88 90 ILE A C 1
ATOM 702 O O . ILE A 1 90 ? -19.030 11.854 15.565 1.00 97.88 90 ILE A O 1
ATOM 706 N N . ALA A 1 91 ? -19.522 11.297 17.682 1.00 96.00 91 ALA A N 1
ATOM 707 C CA . ALA A 1 91 ? -19.935 12.619 18.130 1.00 96.00 91 ALA A CA 1
ATOM 708 C C . ALA A 1 91 ? -19.109 13.067 19.340 1.00 96.00 91 ALA A C 1
ATOM 710 O O . ALA A 1 91 ? -19.069 12.386 20.367 1.00 96.00 91 ALA A O 1
ATOM 711 N N . ALA A 1 92 ? -18.509 14.243 19.213 1.00 93.69 92 ALA A N 1
ATOM 712 C CA . ALA A 1 92 ? -17.785 14.970 20.247 1.00 93.69 92 ALA A CA 1
ATOM 713 C C . ALA A 1 92 ? -18.027 16.479 20.037 1.00 93.69 92 ALA A C 1
ATOM 715 O O . ALA A 1 92 ? -19.167 16.871 19.778 1.00 93.69 92 ALA A O 1
ATOM 716 N N . SER A 1 93 ? -17.004 17.336 20.118 1.00 92.50 93 SER A N 1
ATOM 717 C CA . SER A 1 93 ? -17.098 18.738 19.673 1.00 92.50 93 SER A CA 1
ATOM 718 C C . SER A 1 93 ? -17.389 18.873 18.170 1.00 92.50 93 SER A C 1
ATOM 720 O O . SER A 1 93 ? -17.993 19.856 17.740 1.00 92.50 93 SER A O 1
ATOM 722 N N . ASN A 1 94 ? -17.017 17.865 17.377 1.00 93.12 94 ASN A N 1
ATOM 723 C CA . ASN A 1 94 ? -17.383 17.669 15.975 1.00 93.12 94 ASN A CA 1
ATOM 724 C C . ASN A 1 94 ? -18.170 16.360 15.779 1.00 93.12 94 ASN A C 1
ATOM 726 O O . ASN A 1 94 ? -18.274 15.523 16.677 1.00 93.12 94 ASN A O 1
ATOM 730 N N . GLN A 1 95 ? -18.717 16.175 14.578 1.00 95.12 95 GLN A N 1
ATOM 731 C CA . GLN A 1 95 ? -19.387 14.942 14.175 1.00 95.12 95 GLN A CA 1
ATOM 732 C C . GLN A 1 95 ? -18.666 14.325 12.976 1.00 95.12 95 GLN A C 1
ATOM 734 O O . GLN A 1 95 ? -18.421 15.002 11.979 1.00 95.12 95 GLN A O 1
ATOM 739 N N . ILE A 1 96 ? -18.355 13.034 13.073 1.00 97.50 96 ILE A N 1
ATOM 740 C CA . ILE A 1 96 ? -17.779 12.221 12.002 1.00 97.50 96 ILE A CA 1
ATOM 741 C C . ILE A 1 96 ? -18.764 11.098 11.688 1.00 97.50 96 ILE A C 1
ATOM 743 O O . ILE A 1 96 ? -19.286 10.440 12.590 1.00 97.50 96 ILE A O 1
ATOM 747 N N . VAL A 1 97 ? -19.011 10.870 10.403 1.00 98.19 97 VAL A N 1
ATOM 748 C CA . VAL A 1 97 ? -19.799 9.737 9.917 1.00 98.19 97 VAL A CA 1
ATOM 749 C C . VAL A 1 97 ? -18.876 8.862 9.085 1.00 98.19 97 VAL A C 1
ATOM 751 O O . VAL A 1 97 ? -18.275 9.344 8.128 1.00 98.19 97 VAL A O 1
ATOM 754 N N . LEU A 1 98 ? -18.738 7.600 9.490 1.00 98.44 98 LEU A N 1
ATOM 755 C CA . LEU A 1 98 ? -18.027 6.584 8.732 1.00 98.44 98 LEU A CA 1
ATOM 756 C C . LEU A 1 98 ? -19.041 5.722 7.986 1.00 98.44 98 LEU A C 1
ATOM 758 O O . LEU A 1 98 ? -19.858 5.029 8.601 1.00 98.44 98 LEU A O 1
ATOM 762 N N . ASP A 1 99 ? -18.968 5.762 6.664 1.00 98.19 99 ASP A N 1
ATOM 763 C CA . ASP A 1 99 ? -19.803 4.975 5.771 1.00 98.19 99 ASP A CA 1
ATOM 764 C C . ASP A 1 99 ? -19.088 3.695 5.333 1.00 98.19 99 ASP A C 1
ATOM 766 O O . ASP A 1 99 ? -17.858 3.612 5.269 1.00 98.19 99 ASP A O 1
ATOM 770 N N . SER A 1 100 ? -19.877 2.684 4.972 1.00 98.06 100 SER A N 1
ATOM 771 C CA . SER A 1 100 ? -19.369 1.391 4.503 1.00 98.06 100 SER A CA 1
ATOM 772 C C . SER A 1 100 ? -18.452 0.685 5.507 1.00 98.06 100 SER A C 1
ATOM 774 O O . SER A 1 100 ? -17.415 0.149 5.132 1.00 98.06 100 SER A O 1
ATOM 776 N N . VAL A 1 101 ? -18.831 0.665 6.786 1.00 98.69 101 VAL A N 1
ATOM 777 C CA . VAL A 1 101 ? -18.127 -0.111 7.815 1.00 98.69 101 VAL A CA 1
ATOM 778 C C . VAL A 1 101 ? -18.573 -1.569 7.741 1.00 98.69 101 VAL A C 1
ATOM 780 O O . VAL A 1 101 ? -19.753 -1.878 7.925 1.00 98.69 101 VAL A O 1
ATOM 783 N N . TYR A 1 102 ? -17.633 -2.475 7.495 1.00 98.75 102 TYR A N 1
ATOM 784 C CA . TYR A 1 102 ? -17.874 -3.916 7.459 1.00 98.75 102 TYR A CA 1
ATOM 785 C C . TYR A 1 102 ? -17.424 -4.581 8.757 1.00 98.75 102 TYR A C 1
ATOM 787 O O . TYR A 1 102 ? -16.575 -4.070 9.484 1.00 98.75 102 TYR A O 1
ATOM 795 N N . ILE A 1 103 ? -17.980 -5.757 9.033 1.00 98.75 103 ILE A N 1
ATOM 796 C CA . ILE A 1 103 ? -17.513 -6.658 10.085 1.00 98.75 103 ILE A CA 1
ATOM 797 C C . ILE A 1 103 ? -17.163 -7.988 9.423 1.00 98.75 103 ILE A C 1
ATOM 799 O O . ILE A 1 103 ? -18.005 -8.565 8.730 1.00 98.75 103 ILE A O 1
ATOM 803 N N . GLY A 1 104 ? -15.949 -8.483 9.633 1.00 98.69 104 GLY A N 1
ATOM 804 C CA . GLY A 1 104 ? -15.445 -9.664 8.944 1.00 98.69 104 GLY A CA 1
ATOM 805 C C . GLY A 1 104 ? -14.048 -10.079 9.393 1.00 98.69 104 GLY A C 1
ATOM 806 O O . GLY A 1 104 ? -13.689 -9.846 10.542 1.00 98.69 104 GLY A O 1
ATOM 807 N N . ASP A 1 105 ? -13.280 -10.711 8.510 1.00 98.69 105 ASP A N 1
ATOM 808 C CA . ASP A 1 105 ? -11.925 -11.184 8.815 1.00 98.69 105 ASP A CA 1
ATOM 809 C C . ASP A 1 105 ? -10.886 -10.168 8.319 1.00 98.69 105 ASP A C 1
ATOM 811 O O . ASP A 1 105 ? -10.882 -9.791 7.144 1.00 98.69 105 ASP A O 1
ATOM 815 N N . VAL A 1 106 ? -10.019 -9.702 9.220 1.00 98.56 106 VAL A N 1
ATOM 816 C CA . VAL A 1 106 ? -8.996 -8.685 8.944 1.00 98.56 106 VAL A CA 1
ATOM 817 C C . VAL A 1 106 ? -7.615 -9.326 8.959 1.00 98.56 106 VAL A C 1
ATOM 819 O O . VAL A 1 106 ? -7.230 -9.983 9.923 1.00 98.56 106 VAL A O 1
ATOM 822 N N . TRP A 1 107 ? -6.848 -9.098 7.899 1.00 98.56 107 TRP A N 1
ATOM 823 C CA . TRP A 1 107 ? -5.530 -9.684 7.697 1.00 98.56 107 TRP A CA 1
ATOM 824 C C . TRP A 1 107 ? -4.480 -8.601 7.491 1.00 98.56 107 TRP A C 1
ATOM 826 O O . TRP A 1 107 ? -4.649 -7.705 6.664 1.00 98.56 107 TRP A O 1
ATOM 836 N N . LEU A 1 108 ? -3.373 -8.717 8.224 1.00 98.00 108 LEU A N 1
ATOM 837 C CA . LEU A 1 108 ? -2.165 -7.940 7.977 1.00 98.00 108 LEU A CA 1
ATOM 838 C C . LEU A 1 108 ? -1.284 -8.699 6.981 1.00 98.00 108 LEU A C 1
ATOM 840 O O . LEU A 1 108 ? -0.761 -9.771 7.280 1.00 98.00 108 LEU A O 1
ATOM 844 N N . CYS A 1 109 ? -1.118 -8.130 5.796 1.00 97.81 109 CYS A N 1
ATOM 845 C CA . CYS A 1 109 ? -0.281 -8.650 4.728 1.00 97.81 109 CYS A CA 1
ATOM 846 C C . CYS A 1 109 ? 1.054 -7.901 4.759 1.00 97.81 109 CYS A C 1
ATOM 848 O O . CYS A 1 109 ? 1.118 -6.747 4.342 1.00 97.81 109 CYS A O 1
ATOM 850 N N . SER A 1 110 ? 2.108 -8.531 5.280 1.00 95.00 110 SER A N 1
ATOM 851 C CA . SER A 1 110 ? 3.419 -7.895 5.455 1.00 95.00 110 SER A CA 1
ATOM 852 C C . SER A 1 110 ? 4.552 -8.678 4.797 1.00 95.00 110 SER A C 1
ATOM 854 O O . SER A 1 110 ? 4.415 -9.867 4.499 1.00 95.00 110 SER A O 1
ATOM 856 N N . GLY A 1 111 ? 5.660 -7.991 4.524 1.00 92.25 111 GLY A N 1
ATOM 857 C CA . GLY A 1 111 ? 6.850 -8.550 3.898 1.00 92.25 111 GLY A CA 1
ATOM 858 C C . GLY A 1 111 ? 7.532 -7.565 2.951 1.00 92.25 111 GLY A C 1
ATOM 859 O O . GLY A 1 111 ? 7.499 -6.354 3.143 1.00 92.25 111 GLY A O 1
ATOM 860 N N . GLN A 1 112 ? 8.149 -8.111 1.905 1.00 94.00 112 GLN A N 1
ATOM 861 C CA . GLN A 1 112 ? 8.915 -7.359 0.908 1.00 94.00 112 GLN A CA 1
ATOM 862 C C . GLN A 1 112 ? 8.246 -7.386 -0.479 1.00 94.00 112 GLN A C 1
ATOM 864 O O . GLN A 1 112 ? 7.047 -7.621 -0.606 1.00 94.00 112 GLN A O 1
ATOM 869 N N . SER A 1 113 ? 9.041 -7.218 -1.539 1.00 92.81 113 SER A N 1
ATOM 870 C CA . SER A 1 113 ? 8.615 -7.061 -2.936 1.00 92.81 113 SER A CA 1
ATOM 871 C C . SER A 1 113 ? 7.633 -8.122 -3.443 1.00 92.81 113 SER A C 1
ATOM 873 O O . SER A 1 113 ? 6.758 -7.806 -4.242 1.00 92.81 113 SER A O 1
ATOM 875 N N . ASN A 1 114 ? 7.733 -9.370 -2.975 1.00 94.12 114 ASN A N 1
ATOM 876 C CA . ASN A 1 114 ? 6.793 -10.430 -3.355 1.00 94.12 114 ASN A CA 1
ATOM 877 C C . ASN A 1 114 ? 5.404 -10.253 -2.721 1.00 94.12 114 ASN A C 1
ATOM 879 O O . ASN A 1 114 ? 4.414 -10.614 -3.344 1.00 94.12 114 ASN A O 1
ATOM 883 N N . MET A 1 115 ? 5.321 -9.702 -1.506 1.00 96.88 115 MET A N 1
ATOM 884 C CA . MET A 1 115 ? 4.045 -9.316 -0.889 1.00 96.88 115 MET A CA 1
ATOM 885 C C . MET A 1 115 ? 3.535 -7.991 -1.463 1.00 96.88 115 MET A C 1
ATOM 887 O O . MET A 1 115 ? 2.335 -7.749 -1.487 1.00 96.88 115 MET A O 1
ATOM 891 N N . GLU A 1 116 ? 4.430 -7.135 -1.947 1.00 94.62 116 GLU A N 1
ATOM 892 C CA . GLU A 1 116 ? 4.084 -5.850 -2.554 1.00 94.62 116 GLU A CA 1
ATOM 893 C C . GLU A 1 116 ? 3.629 -5.976 -4.016 1.00 94.62 116 GLU A C 1
ATOM 895 O O . GLU A 1 116 ? 3.024 -5.046 -4.538 1.00 94.62 116 GLU A O 1
ATOM 900 N N . ILE A 1 117 ? 3.910 -7.100 -4.692 1.00 95.75 117 ILE A N 1
ATOM 901 C CA . ILE A 1 117 ? 3.736 -7.220 -6.145 1.00 95.75 117 ILE A CA 1
ATOM 902 C C . ILE A 1 117 ? 2.312 -6.821 -6.583 1.00 95.75 117 ILE A C 1
ATOM 904 O O . ILE A 1 117 ? 1.353 -7.522 -6.256 1.00 95.75 117 ILE A O 1
ATOM 908 N N . PRO A 1 118 ? 2.141 -5.706 -7.316 1.00 96.94 118 PRO A N 1
ATOM 909 C CA . PRO A 1 118 ? 0.819 -5.196 -7.643 1.00 96.94 118 PRO A CA 1
ATOM 910 C C . PRO A 1 118 ? 0.160 -6.009 -8.762 1.00 96.94 118 PRO A C 1
ATOM 912 O O . PRO A 1 118 ? 0.841 -6.547 -9.642 1.00 96.94 118 PRO A O 1
ATOM 915 N N . MET A 1 119 ? -1.174 -6.033 -8.784 1.00 97.94 119 MET A N 1
ATOM 916 C CA . MET A 1 119 ? -1.969 -6.681 -9.836 1.00 97.94 119 MET A CA 1
ATOM 917 C C . MET A 1 119 ? -1.603 -6.175 -11.233 1.00 97.94 119 MET A C 1
ATOM 919 O O . MET A 1 119 ? -1.492 -6.969 -12.163 1.00 97.94 119 MET A O 1
ATOM 923 N N . SER A 1 120 ? -1.301 -4.883 -11.380 1.00 95.25 120 SER A N 1
ATOM 924 C CA . SER A 1 120 ? -0.839 -4.299 -12.649 1.00 95.25 120 SER A CA 1
ATOM 925 C C . SER A 1 120 ? 0.429 -4.951 -13.220 1.00 95.25 120 SER A C 1
ATOM 927 O O . SER A 1 120 ? 0.597 -4.990 -14.440 1.00 95.25 120 SER A O 1
ATOM 929 N N . ARG A 1 121 ? 1.315 -5.501 -12.374 1.00 92.75 121 ARG A N 1
ATOM 930 C CA . ARG A 1 121 ? 2.528 -6.217 -12.816 1.00 92.75 121 ARG A CA 1
ATOM 931 C C . ARG A 1 121 ? 2.267 -7.662 -13.222 1.00 92.75 121 ARG A C 1
ATOM 933 O O . ARG A 1 121 ? 3.075 -8.229 -13.951 1.00 92.75 121 ARG A O 1
ATOM 940 N N . VAL A 1 122 ? 1.160 -8.247 -12.778 1.00 94.81 122 VAL A N 1
ATOM 941 C CA . VAL A 1 122 ? 0.729 -9.597 -13.173 1.00 94.81 122 VAL A CA 1
ATOM 942 C C . VAL A 1 122 ? -0.434 -9.571 -14.164 1.00 94.81 122 VAL A C 1
ATOM 944 O O . VAL A 1 122 ? -0.924 -10.627 -14.552 1.00 94.81 122 VAL A O 1
ATOM 947 N N . ALA A 1 123 ? -0.840 -8.382 -14.620 1.00 93.69 123 ALA A N 1
ATOM 948 C CA . ALA A 1 123 ? -1.963 -8.189 -15.525 1.00 93.69 123 ALA A CA 1
ATOM 949 C C . ALA A 1 123 ? -1.936 -9.103 -16.761 1.00 93.69 123 ALA A C 1
ATOM 951 O O . ALA A 1 123 ? -2.973 -9.704 -17.011 1.00 93.69 123 ALA A O 1
ATOM 952 N N . PRO A 1 124 ? -0.799 -9.339 -17.455 1.00 91.06 124 PRO A N 1
ATOM 953 C CA . PRO A 1 124 ? -0.776 -10.239 -18.615 1.00 91.06 124 PRO A CA 1
ATOM 954 C C . PRO A 1 124 ? -1.213 -11.686 -18.328 1.00 91.06 124 PRO A C 1
ATOM 956 O O . PRO A 1 124 ? -1.551 -12.419 -19.250 1.00 91.06 124 PRO A O 1
ATOM 959 N N . LEU A 1 125 ? -1.175 -12.125 -17.065 1.00 94.62 125 LEU A N 1
ATOM 960 C CA . LEU A 1 125 ? -1.640 -13.451 -16.645 1.00 94.62 125 LEU A CA 1
ATOM 961 C C . LEU A 1 125 ? -3.094 -13.443 -16.150 1.00 94.62 125 LEU A C 1
ATOM 963 O O . LEU A 1 125 ? -3.714 -14.501 -16.079 1.00 94.62 125 LEU A O 1
ATOM 967 N N . TYR A 1 126 ? -3.626 -12.274 -15.784 1.00 97.00 126 TYR A N 1
ATOM 968 C CA . TYR A 1 126 ? -4.885 -12.125 -15.049 1.00 97.00 126 TYR A CA 1
ATOM 969 C C . TYR A 1 126 ? -5.752 -10.979 -15.598 1.00 97.00 126 TYR A C 1
ATOM 971 O O . TYR A 1 126 ? -6.429 -10.285 -14.840 1.00 97.00 126 TYR A O 1
ATOM 979 N N . GLU A 1 127 ? -5.733 -10.761 -16.915 1.00 95.06 127 GLU A N 1
ATOM 980 C CA . GLU A 1 127 ? -6.459 -9.658 -17.562 1.00 95.06 127 GLU A CA 1
ATOM 981 C C . GLU A 1 127 ? -7.964 -9.717 -17.271 1.00 95.06 127 GLU A C 1
ATOM 983 O O . GLU A 1 127 ? -8.561 -8.711 -16.889 1.00 95.06 127 GLU A O 1
ATOM 988 N N . GLU A 1 128 ? -8.566 -10.905 -17.379 1.00 97.12 128 GLU A N 1
ATOM 989 C CA . GLU A 1 128 ? -9.992 -11.121 -17.107 1.00 97.12 128 GLU A CA 1
ATOM 990 C C . GLU A 1 128 ? -10.355 -10.871 -15.638 1.00 97.12 128 GLU A C 1
ATOM 992 O O . GLU A 1 128 ? -11.402 -10.290 -15.347 1.00 97.12 128 GLU A O 1
ATOM 997 N N . GLU A 1 129 ? -9.483 -11.264 -14.708 1.00 98.06 129 GLU A N 1
ATOM 998 C CA . GLU A 1 129 ? -9.666 -11.032 -13.272 1.00 98.06 129 GLU A CA 1
ATOM 999 C C . GLU A 1 129 ? -9.695 -9.532 -12.964 1.00 98.06 129 GLU A C 1
ATOM 1001 O O . GLU A 1 129 ? -10.601 -9.039 -12.296 1.00 98.06 129 GLU A O 1
ATOM 1006 N N . ILE A 1 130 ? -8.734 -8.785 -13.514 1.00 97.62 130 ILE A N 1
ATOM 1007 C CA . ILE A 1 130 ? -8.660 -7.330 -13.360 1.00 97.62 130 ILE A CA 1
ATOM 1008 C C . ILE A 1 130 ? -9.875 -6.664 -14.010 1.00 97.62 130 ILE A C 1
ATOM 1010 O O . ILE A 1 130 ? -10.495 -5.791 -13.401 1.00 97.62 130 ILE A O 1
ATOM 1014 N N . ALA A 1 131 ? -10.237 -7.080 -15.227 1.00 96.88 131 ALA A N 1
ATOM 1015 C CA . ALA A 1 131 ? -11.354 -6.524 -15.987 1.00 96.88 131 ALA A CA 1
ATOM 1016 C C . ALA A 1 131 ? -12.707 -6.727 -15.287 1.00 96.88 131 ALA A C 1
ATOM 1018 O O . ALA A 1 131 ? -13.552 -5.832 -15.315 1.00 96.88 131 ALA A O 1
ATOM 1019 N N . SER A 1 132 ? -12.902 -7.884 -14.652 1.00 97.12 132 SER A N 1
ATOM 1020 C CA . SER A 1 132 ? -14.155 -8.261 -13.988 1.00 97.12 132 SER A CA 1
ATOM 1021 C C . SER A 1 132 ? -14.196 -7.947 -12.489 1.00 97.12 132 SER A C 1
ATOM 1023 O O . SER A 1 132 ? -15.227 -8.174 -11.851 1.00 97.12 132 SER A O 1
ATOM 1025 N N . ALA A 1 133 ? -13.119 -7.390 -11.924 1.00 98.12 133 ALA A N 1
ATOM 1026 C CA . ALA A 1 133 ? -13.027 -7.043 -10.513 1.00 98.12 133 ALA A CA 1
ATOM 1027 C C . ALA A 1 133 ? -14.195 -6.149 -10.069 1.00 98.12 133 ALA A C 1
ATOM 1029 O O . ALA A 1 133 ? -14.301 -4.984 -10.461 1.00 98.12 133 ALA A O 1
ATOM 1030 N N . ASN A 1 134 ? -15.069 -6.701 -9.227 1.00 98.06 134 ASN A N 1
ATOM 1031 C CA . ASN A 1 134 ? -16.212 -6.000 -8.652 1.00 98.06 134 ASN A CA 1
ATOM 1032 C C . ASN A 1 134 ? -16.705 -6.725 -7.389 1.00 98.06 134 ASN A C 1
ATOM 1034 O O . ASN A 1 134 ? -17.606 -7.562 -7.438 1.00 98.06 134 ASN A O 1
ATOM 1038 N N . ASN A 1 135 ? -16.081 -6.441 -6.246 1.00 98.12 135 ASN A N 1
ATOM 1039 C CA . ASN A 1 135 ? -16.451 -7.027 -4.965 1.00 98.12 135 ASN A CA 1
ATOM 1040 C C . ASN A 1 135 ? -16.287 -6.028 -3.812 1.00 98.12 135 ASN A C 1
ATOM 1042 O O . ASN A 1 135 ? -15.213 -5.868 -3.233 1.00 98.12 135 ASN A O 1
ATOM 1046 N N . GLN A 1 136 ? -17.401 -5.416 -3.416 1.00 98.00 136 GLN A N 1
ATOM 1047 C CA . GLN A 1 136 ? -17.446 -4.447 -2.318 1.00 98.00 136 GLN A CA 1
ATOM 1048 C C . GLN A 1 136 ? -17.130 -5.034 -0.929 1.00 98.00 136 GLN A C 1
ATOM 1050 O O . GLN A 1 136 ? -16.919 -4.269 0.012 1.00 98.00 136 GLN A O 1
ATOM 1055 N N . TYR A 1 137 ? -17.120 -6.361 -0.773 1.00 98.75 137 TYR A N 1
ATOM 1056 C CA . TYR A 1 137 ? -16.864 -7.032 0.505 1.00 98.75 137 TYR A CA 1
ATOM 1057 C C . TYR A 1 137 ? -15.388 -7.370 0.726 1.00 98.75 137 TYR A C 1
ATOM 1059 O O . TYR A 1 137 ? -15.040 -7.826 1.811 1.00 98.75 137 TYR A O 1
ATOM 1067 N N . ILE A 1 138 ? -14.527 -7.146 -0.270 1.00 98.81 138 ILE A N 1
ATOM 1068 C CA . ILE A 1 138 ? -13.073 -7.235 -0.125 1.00 98.81 138 ILE A CA 1
ATOM 1069 C C . ILE A 1 138 ? -12.526 -5.808 -0.147 1.00 98.81 138 ILE A C 1
ATOM 1071 O O . ILE A 1 138 ? -12.595 -5.117 -1.170 1.00 98.81 138 ILE A O 1
ATOM 1075 N N . ARG A 1 139 ? -12.007 -5.370 1.000 1.00 98.81 139 ARG A N 1
ATOM 1076 C CA . ARG A 1 139 ? -11.494 -4.019 1.238 1.00 98.81 139 ARG A CA 1
ATOM 1077 C C . ARG A 1 139 ? -9.987 -4.076 1.449 1.00 98.81 139 ARG A C 1
ATOM 1079 O O . ARG A 1 139 ? -9.502 -4.909 2.207 1.00 98.81 139 ARG A O 1
ATOM 1086 N N . TYR A 1 140 ? -9.260 -3.187 0.791 1.00 98.88 140 TYR A N 1
ATOM 1087 C CA . TYR A 1 140 ? -7.803 -3.125 0.809 1.00 98.88 140 TYR A CA 1
ATOM 1088 C C . TYR A 1 140 ? -7.341 -1.778 1.359 1.00 98.88 140 TYR A C 1
ATOM 1090 O O . TYR A 1 140 ? -7.841 -0.738 0.939 1.00 98.88 140 TYR A O 1
ATOM 1098 N N . PHE A 1 141 ? -6.391 -1.789 2.284 1.00 98.75 141 PHE A N 1
ATOM 1099 C CA . PHE A 1 141 ? -5.735 -0.601 2.812 1.00 98.75 141 PHE A CA 1
ATOM 1100 C C . PHE A 1 141 ? -4.234 -0.745 2.592 1.00 98.75 141 PHE A C 1
ATOM 1102 O O . PHE A 1 141 ? -3.616 -1.647 3.154 1.00 98.75 141 PHE A O 1
ATOM 1109 N N . GLU A 1 142 ? -3.640 0.142 1.800 1.00 97.81 142 GLU A N 1
ATOM 1110 C CA . GLU A 1 142 ? -2.185 0.207 1.661 1.00 97.81 142 GLU A CA 1
ATOM 1111 C C . GLU A 1 142 ? -1.609 1.190 2.677 1.00 97.81 142 GLU A C 1
ATOM 1113 O O . GLU A 1 142 ? -2.005 2.360 2.727 1.00 97.81 142 GLU A O 1
ATOM 1118 N N . VAL A 1 143 ? -0.678 0.706 3.496 1.00 96.62 143 VAL A N 1
ATOM 1119 C CA . VAL A 1 143 ? 0.105 1.551 4.395 1.00 96.62 143 VAL A CA 1
ATOM 1120 C C . VAL A 1 143 ? 1.144 2.314 3.561 1.00 96.62 143 VAL A C 1
ATOM 1122 O O . VAL A 1 143 ? 1.830 1.696 2.745 1.00 96.62 143 VAL A O 1
ATOM 1125 N N . PRO A 1 144 ? 1.288 3.643 3.740 1.00 95.12 144 PRO A N 1
ATOM 1126 C CA . PRO A 1 144 ? 2.323 4.414 3.059 1.00 95.12 144 PRO A CA 1
ATOM 1127 C C . PRO A 1 144 ? 3.724 3.844 3.293 1.00 95.12 144 PRO A C 1
ATOM 1129 O O . PRO A 1 144 ? 4.094 3.503 4.416 1.00 95.12 144 PRO A O 1
ATOM 1132 N N . LYS A 1 145 ? 4.512 3.780 2.220 1.00 92.19 145 LYS A N 1
ATOM 1133 C CA . LYS A 1 145 ? 5.884 3.256 2.211 1.00 92.19 145 LYS A CA 1
ATOM 1134 C C . LYS A 1 145 ? 6.855 4.326 2.692 1.00 92.19 145 LYS A C 1
ATOM 1136 O O . LYS A 1 145 ? 7.568 4.939 1.906 1.00 92.19 145 LYS A O 1
ATOM 1141 N N . GLU A 1 146 ? 6.828 4.573 3.991 1.00 90.12 146 GLU A N 1
ATOM 1142 C CA . GLU A 1 146 ? 7.660 5.571 4.654 1.00 90.12 146 GLU A CA 1
ATOM 1143 C C . GLU A 1 146 ? 8.483 4.924 5.760 1.00 90.12 146 GLU A C 1
ATOM 1145 O O . GLU A 1 146 ? 8.028 3.993 6.423 1.00 90.12 146 GLU A O 1
ATOM 1150 N N . TYR A 1 147 ? 9.682 5.452 5.989 1.00 87.69 147 TYR A N 1
ATOM 1151 C CA . TYR A 1 147 ? 10.541 5.044 7.092 1.00 87.69 147 TYR A CA 1
ATOM 1152 C C . TYR A 1 147 ? 10.867 6.232 7.995 1.00 87.69 147 TYR A C 1
ATOM 1154 O O . TYR A 1 147 ? 10.967 7.380 7.562 1.00 87.69 147 TYR A O 1
ATOM 1162 N N . ASP A 1 148 ? 11.034 5.930 9.277 1.00 88.50 148 ASP A N 1
ATOM 1163 C CA . ASP A 1 148 ? 11.570 6.837 10.281 1.00 88.50 148 ASP A CA 1
ATOM 1164 C C . ASP A 1 148 ? 12.400 6.007 11.246 1.00 88.50 148 ASP A C 1
ATOM 1166 O O . ASP A 1 148 ? 11.877 5.328 12.124 1.00 88.50 148 ASP A O 1
ATOM 1170 N N . LEU A 1 149 ? 13.710 6.008 11.030 1.00 88.31 149 LEU A N 1
ATOM 1171 C CA . LEU A 1 149 ? 14.630 5.232 11.857 1.00 88.31 149 LEU A CA 1
ATOM 1172 C C . LEU A 1 149 ? 15.024 5.987 13.133 1.00 88.31 149 LEU A C 1
ATOM 1174 O O . LEU A 1 149 ? 15.797 5.470 13.932 1.00 88.31 149 LEU A O 1
ATOM 1178 N N . SER A 1 150 ? 14.516 7.212 13.324 1.00 87.06 150 SER A N 1
ATOM 1179 C CA . SER A 1 150 ? 14.798 8.028 14.508 1.00 87.06 150 SER A CA 1
ATOM 1180 C C . SER A 1 150 ? 13.788 7.811 15.635 1.00 87.06 150 SER A C 1
ATOM 1182 O O . SER A 1 150 ? 14.121 8.030 16.800 1.00 87.06 150 SER A O 1
ATOM 1184 N N . LYS A 1 151 ? 12.555 7.407 15.299 1.00 87.06 151 LYS A N 1
ATOM 1185 C CA . LYS A 1 151 ? 11.474 7.170 16.261 1.00 87.06 151 LYS A CA 1
ATOM 1186 C C . LYS A 1 151 ? 10.333 6.353 15.666 1.00 87.06 151 LYS A C 1
ATOM 1188 O O . LYS A 1 151 ? 10.066 6.399 14.468 1.00 87.06 151 LYS A O 1
ATOM 1193 N N . GLU A 1 152 ? 9.568 5.720 16.548 1.00 87.25 152 GLU A N 1
ATOM 1194 C CA . GLU A 1 152 ? 8.256 5.184 16.202 1.00 87.25 152 GLU A CA 1
ATOM 1195 C C . GLU A 1 152 ? 7.258 6.322 15.920 1.00 87.25 152 GLU A C 1
ATOM 1197 O O . GLU A 1 152 ? 7.265 7.373 16.572 1.00 87.25 152 GLU A O 1
ATOM 1202 N N . ARG A 1 153 ? 6.387 6.120 14.926 1.00 87.62 153 ARG A N 1
ATOM 1203 C CA . ARG A 1 153 ? 5.330 7.069 14.569 1.00 87.62 153 ARG A CA 1
ATOM 1204 C C . ARG A 1 153 ? 3.981 6.562 15.054 1.00 87.62 153 ARG A C 1
ATOM 1206 O O . ARG A 1 153 ? 3.527 5.503 14.644 1.00 87.62 153 ARG A O 1
ATOM 1213 N N . GLU A 1 154 ? 3.284 7.388 15.826 1.00 85.69 154 GLU A N 1
ATOM 1214 C CA . GLU A 1 154 ? 1.909 7.097 16.256 1.00 85.69 154 GLU A CA 1
ATOM 1215 C C . GLU A 1 154 ? 0.881 7.244 15.122 1.00 85.69 154 GLU A C 1
ATOM 1217 O O . GLU A 1 154 ? -0.212 6.676 15.176 1.00 85.69 154 GLU A O 1
ATOM 1222 N N . LYS A 1 155 ? 1.214 8.034 14.092 1.00 90.88 155 LYS A N 1
ATOM 1223 C CA . LYS A 1 155 ? 0.336 8.344 12.961 1.00 90.88 155 LYS A CA 1
ATOM 1224 C C . LYS A 1 155 ? 1.018 8.000 11.647 1.00 90.88 155 LYS A C 1
ATOM 1226 O O . LYS A 1 155 ? 2.124 8.463 11.372 1.00 90.88 155 LYS A O 1
ATOM 1231 N N . ILE A 1 156 ? 0.307 7.253 10.808 1.00 92.25 156 ILE A N 1
ATOM 1232 C CA . ILE A 1 156 ? 0.661 7.106 9.397 1.00 92.25 156 ILE A CA 1
ATOM 1233 C C . ILE A 1 156 ? 0.229 8.356 8.622 1.00 92.25 156 ILE A C 1
ATOM 1235 O O . ILE A 1 156 ? -0.808 8.958 8.916 1.00 92.25 156 ILE A O 1
ATOM 1239 N N . SER A 1 157 ? 1.031 8.752 7.636 1.00 92.75 157 SER A N 1
ATOM 1240 C CA . SER A 1 157 ? 0.838 9.980 6.853 1.00 92.75 157 SER A CA 1
ATOM 1241 C C . SER A 1 157 ? -0.418 9.951 5.972 1.00 92.75 157 SER A C 1
ATOM 1243 O O . SER A 1 157 ? -1.007 10.993 5.678 1.00 92.75 157 SER A O 1
ATOM 1245 N N . GLY A 1 158 ? -0.865 8.757 5.579 1.00 94.38 158 GLY A N 1
ATOM 1246 C CA . GLY A 1 158 ? -1.934 8.560 4.609 1.00 94.38 158 GLY A CA 1
ATOM 1247 C C . GLY A 1 158 ? -2.471 7.131 4.577 1.00 94.38 158 GLY A C 1
ATOM 1248 O O . GLY A 1 158 ? -2.406 6.405 5.568 1.00 94.38 158 GLY A O 1
ATOM 1249 N N . GLY A 1 159 ? -3.023 6.757 3.424 1.00 95.19 159 GLY A N 1
ATOM 1250 C CA . GLY A 1 159 ? -3.750 5.505 3.225 1.00 95.19 159 GLY A CA 1
ATOM 1251 C C . GLY A 1 159 ? -5.264 5.694 3.326 1.00 95.19 159 GLY A C 1
ATOM 1252 O O . GLY A 1 159 ? -5.765 6.571 4.035 1.00 95.19 159 GLY A O 1
ATOM 1253 N N . GLN A 1 160 ? -5.992 4.881 2.568 1.00 97.38 160 GLN A N 1
ATOM 1254 C CA . GLN A 1 160 ? -7.451 4.837 2.564 1.00 97.38 160 GLN A CA 1
ATOM 1255 C C . GLN A 1 160 ? -7.915 3.426 2.218 1.00 97.38 160 GLN A C 1
ATOM 1257 O O . GLN A 1 160 ? -7.260 2.736 1.434 1.00 97.38 160 GLN A O 1
ATOM 1262 N N . TRP A 1 161 ? -9.054 3.011 2.771 1.00 98.62 161 TRP A N 1
ATOM 1263 C CA . TRP A 1 161 ? -9.673 1.754 2.374 1.00 98.62 161 TRP A CA 1
ATOM 1264 C C . TRP A 1 161 ? -10.261 1.871 0.973 1.00 98.62 161 TRP A C 1
ATOM 1266 O O . TRP A 1 161 ? -11.024 2.786 0.664 1.00 98.62 161 TRP A O 1
ATOM 1276 N N . GLN A 1 162 ? -9.935 0.901 0.135 1.00 98.56 162 GLN A N 1
ATOM 1277 C CA . GLN A 1 162 ? -10.405 0.788 -1.233 1.00 98.56 162 GLN A CA 1
ATOM 1278 C C . GLN A 1 162 ? -11.212 -0.496 -1.376 1.00 98.56 162 GLN A C 1
ATOM 1280 O O . GLN A 1 162 ? -10.818 -1.555 -0.895 1.00 98.56 162 GLN A O 1
ATOM 1285 N N . GLU A 1 163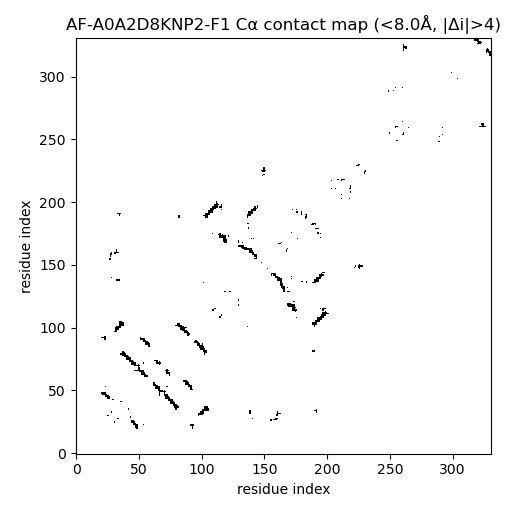 ? -12.361 -0.423 -2.035 1.00 98.31 163 GLU A N 1
ATOM 1286 C CA . GLU A 1 163 ? -13.036 -1.632 -2.513 1.00 98.31 163 GLU A CA 1
ATOM 1287 C C . GLU A 1 163 ? -12.296 -2.254 -3.680 1.00 98.31 163 GLU A C 1
ATOM 1289 O O . GLU A 1 163 ? -11.696 -1.558 -4.502 1.00 98.31 163 GLU A O 1
ATOM 1294 N N . THR A 1 164 ? -12.451 -3.568 -3.792 1.00 98.62 164 THR A N 1
ATOM 1295 C CA . THR A 1 164 ? -12.072 -4.305 -4.989 1.00 98.62 164 THR A CA 1
ATOM 1296 C C . THR A 1 164 ? -13.010 -3.942 -6.135 1.00 98.62 164 THR A C 1
ATOM 1298 O O . THR A 1 164 ? -14.142 -4.419 -6.206 1.00 98.62 164 THR A O 1
ATOM 1301 N N . ASN A 1 165 ? -12.526 -3.125 -7.059 1.00 98.50 165 ASN A N 1
ATOM 1302 C CA . ASN A 1 165 ? -13.179 -2.852 -8.331 1.00 98.50 165 ASN A CA 1
ATOM 1303 C C . ASN A 1 165 ? -12.119 -2.621 -9.421 1.00 98.50 165 ASN A C 1
ATOM 1305 O O . ASN A 1 165 ? -10.932 -2.484 -9.110 1.00 98.50 165 ASN A O 1
ATOM 1309 N N . ARG A 1 166 ? -12.537 -2.537 -10.689 1.00 97.19 166 ARG A N 1
ATOM 1310 C CA . ARG A 1 166 ? -11.618 -2.307 -11.814 1.00 97.19 166 ARG A CA 1
ATOM 1311 C C . ARG A 1 166 ? -10.720 -1.078 -11.634 1.00 97.19 166 ARG A C 1
ATOM 1313 O O . ARG A 1 166 ? -9.568 -1.130 -12.047 1.00 97.19 166 ARG A O 1
ATOM 1320 N N . ASN A 1 167 ? -11.216 0.006 -11.041 1.00 97.69 167 ASN A N 1
ATOM 1321 C CA . ASN A 1 167 ? -10.457 1.253 -10.913 1.00 97.69 167 ASN A CA 1
ATOM 1322 C C . ASN A 1 167 ? -9.337 1.160 -9.867 1.00 97.69 167 ASN A C 1
ATOM 1324 O O . ASN A 1 167 ? -8.332 1.850 -9.996 1.00 97.69 167 ASN A O 1
ATOM 1328 N N . ASN A 1 168 ? -9.508 0.315 -8.849 1.00 98.19 168 ASN A N 1
ATOM 1329 C CA . ASN A 1 168 ? -8.588 0.224 -7.715 1.00 98.19 168 ASN A CA 1
ATOM 1330 C C . ASN A 1 168 ? -7.652 -0.989 -7.793 1.00 98.19 168 ASN A C 1
ATOM 1332 O O . ASN A 1 168 ? -6.518 -0.924 -7.320 1.00 98.19 168 ASN A O 1
ATOM 1336 N N . ILE A 1 169 ? -8.114 -2.101 -8.383 1.00 98.50 169 ILE A N 1
ATOM 1337 C CA . ILE A 1 169 ? -7.439 -3.402 -8.273 1.00 98.50 169 ILE A CA 1
ATOM 1338 C C . ILE A 1 169 ? -6.000 -3.385 -8.798 1.00 98.50 169 ILE A C 1
ATOM 1340 O O . ILE A 1 169 ? -5.169 -4.095 -8.247 1.00 98.50 169 ILE A O 1
ATOM 1344 N N . ASP A 1 170 ? -5.679 -2.548 -9.791 1.00 97.62 170 ASP A N 1
ATOM 1345 C CA . ASP A 1 170 ? -4.339 -2.454 -10.392 1.00 97.62 170 ASP A CA 1
ATOM 1346 C C . ASP A 1 170 ? -3.228 -2.176 -9.361 1.00 97.62 170 ASP A C 1
ATOM 1348 O O . ASP A 1 170 ? -2.094 -2.636 -9.544 1.00 97.62 170 ASP A O 1
ATOM 1352 N N . GLY A 1 171 ? -3.554 -1.440 -8.291 1.00 97.25 171 GLY A N 1
ATOM 1353 C CA . GLY A 1 171 ? -2.636 -1.104 -7.200 1.00 97.25 171 GLY A CA 1
ATOM 1354 C C . GLY A 1 171 ? -2.603 -2.123 -6.059 1.00 97.25 171 GLY A C 1
ATOM 1355 O O . GLY A 1 171 ? -1.743 -2.038 -5.190 1.00 97.25 171 GLY A O 1
ATOM 1356 N N . PHE A 1 172 ? -3.510 -3.101 -6.033 1.00 98.50 172 PHE A N 1
ATOM 1357 C CA . PHE A 1 172 ? -3.552 -4.075 -4.943 1.00 98.50 172 PHE A CA 1
ATOM 1358 C C . PHE A 1 172 ? -2.398 -5.058 -5.078 1.00 98.50 172 PHE A C 1
ATOM 1360 O O . PHE A 1 172 ? -2.067 -5.473 -6.187 1.00 98.50 172 PHE A O 1
ATOM 1367 N N . SER A 1 173 ? -1.841 -5.511 -3.953 1.00 98.50 173 SER A N 1
ATOM 1368 C CA . SER A 1 173 ? -0.975 -6.690 -3.975 1.00 98.50 173 SER A CA 1
ATOM 1369 C C . SER A 1 173 ? -1.733 -7.889 -4.528 1.00 98.50 173 SER A C 1
ATOM 1371 O O . SER A 1 173 ? -2.795 -8.248 -4.014 1.00 98.50 173 SER A O 1
ATOM 1373 N N . ALA A 1 174 ? -1.159 -8.536 -5.539 1.00 98.38 174 ALA A N 1
ATOM 1374 C CA . ALA A 1 174 ? -1.733 -9.718 -6.153 1.00 98.38 174 ALA A CA 1
ATOM 1375 C C . ALA A 1 174 ? -1.863 -10.863 -5.145 1.00 98.38 174 ALA A C 1
ATOM 1377 O O . ALA A 1 174 ? -2.902 -11.517 -5.081 1.00 98.38 174 ALA A O 1
ATOM 1378 N N . VAL A 1 175 ? -0.842 -11.069 -4.306 1.00 98.25 175 VAL A N 1
ATOM 1379 C CA . VAL A 1 175 ? -0.853 -12.123 -3.282 1.00 98.25 175 VAL A CA 1
ATOM 1380 C C . VAL A 1 175 ? -1.975 -11.874 -2.276 1.00 98.25 175 VAL A C 1
ATOM 1382 O O . VAL A 1 175 ? -2.795 -12.763 -2.043 1.00 98.25 175 VAL A O 1
ATOM 1385 N N . SER A 1 176 ? -2.056 -10.658 -1.727 1.00 98.25 176 SER A N 1
ATOM 1386 C CA . SER A 1 176 ? -3.098 -10.284 -0.765 1.00 98.25 176 SER A CA 1
ATOM 1387 C C . SER A 1 176 ? -4.492 -10.389 -1.378 1.00 98.25 176 SER A C 1
ATOM 1389 O O . SER A 1 176 ? -5.405 -10.928 -0.753 1.00 98.25 176 SER A O 1
ATOM 1391 N N . TYR A 1 177 ? -4.653 -9.908 -2.613 1.00 98.69 177 TYR A N 1
ATOM 1392 C CA . TYR A 1 177 ? -5.919 -9.934 -3.330 1.00 98.69 177 TYR A CA 1
ATOM 1393 C C . TYR A 1 177 ? -6.422 -11.362 -3.555 1.00 98.69 177 TYR A C 1
ATOM 1395 O O . TYR A 1 177 ? -7.538 -11.674 -3.145 1.00 98.69 177 TYR A O 1
ATOM 1403 N N . PHE A 1 178 ? -5.615 -12.244 -4.154 1.00 98.69 178 PHE A N 1
ATOM 1404 C CA . PHE A 1 178 ? -6.045 -13.617 -4.433 1.00 98.69 178 PHE A CA 1
ATOM 1405 C C . PHE A 1 178 ? -6.311 -14.411 -3.150 1.00 98.69 178 PHE A C 1
ATOM 1407 O O . PHE A 1 178 ? -7.266 -15.188 -3.099 1.00 98.69 178 PHE A O 1
ATOM 1414 N N . PHE A 1 179 ? -5.531 -14.169 -2.092 1.00 98.62 179 PHE A N 1
ATOM 1415 C CA . PHE A 1 179 ? -5.803 -14.714 -0.764 1.00 98.62 179 PHE A CA 1
ATOM 1416 C C . PHE A 1 179 ? -7.174 -14.261 -0.236 1.00 98.62 179 PHE A C 1
ATOM 1418 O O . PHE A 1 179 ? -8.021 -15.095 0.090 1.00 98.62 179 PHE A O 1
ATOM 1425 N N . GLY A 1 180 ? -7.436 -12.951 -0.214 1.00 98.69 180 GLY A N 1
ATOM 1426 C CA . GLY A 1 180 ? -8.711 -12.404 0.253 1.00 98.69 180 GLY A CA 1
ATOM 1427 C C . GLY A 1 180 ? -9.901 -12.825 -0.612 1.00 98.69 180 GLY A C 1
ATOM 1428 O O . GLY A 1 180 ? -10.966 -13.138 -0.081 1.00 98.69 180 GLY A O 1
ATOM 1429 N N . LYS A 1 181 ? -9.713 -12.914 -1.934 1.00 98.69 181 LYS A N 1
ATOM 1430 C CA . LYS A 1 181 ? -10.706 -13.440 -2.876 1.00 98.69 181 LYS A CA 1
ATOM 1431 C C . LYS A 1 181 ? -11.084 -14.871 -2.519 1.00 98.69 181 LYS A C 1
ATOM 1433 O O . LYS A 1 181 ? -12.268 -15.147 -2.344 1.00 98.69 181 LYS A O 1
ATOM 1438 N N . ASN A 1 182 ? -10.101 -15.753 -2.344 1.00 98.69 182 ASN A N 1
ATOM 1439 C CA . ASN A 1 182 ? -10.355 -17.151 -2.009 1.00 98.69 182 ASN A CA 1
ATOM 1440 C C . ASN A 1 182 ? -11.090 -17.306 -0.664 1.00 98.69 182 ASN A C 1
ATOM 1442 O O . ASN A 1 182 ? -12.046 -18.083 -0.565 1.00 98.69 182 ASN A O 1
ATOM 1446 N N . LEU A 1 183 ? -10.704 -16.524 0.351 1.00 98.75 183 LEU A N 1
ATOM 1447 C CA . LEU A 1 183 ? -11.403 -16.499 1.638 1.00 98.75 183 LEU A CA 1
ATOM 1448 C C . LEU A 1 183 ? -12.856 -16.040 1.489 1.00 98.75 183 LEU A C 1
ATOM 1450 O O . LEU A 1 183 ? -13.767 -16.709 1.980 1.00 98.75 183 LEU A O 1
ATOM 1454 N N . TYR A 1 184 ? -13.093 -14.929 0.787 1.00 98.75 184 TYR A N 1
ATOM 1455 C CA . TYR A 1 184 ? -14.447 -14.429 0.568 1.00 98.75 184 TYR A CA 1
ATOM 1456 C C . TYR A 1 184 ? -15.295 -15.429 -0.223 1.00 98.75 184 TYR A C 1
ATOM 1458 O O . TYR A 1 184 ? -16.451 -15.671 0.117 1.00 98.75 184 TYR A O 1
ATOM 1466 N N . GLU A 1 185 ? -14.744 -16.040 -1.272 1.00 98.38 185 GLU A N 1
ATOM 1467 C CA . GLU A 1 185 ? -15.452 -17.028 -2.083 1.00 98.38 185 GLU A CA 1
ATOM 1468 C C . GLU A 1 185 ? -15.903 -18.238 -1.269 1.00 98.38 185 GLU A C 1
ATOM 1470 O O . GLU A 1 185 ? -17.031 -18.698 -1.458 1.00 98.38 185 GLU A O 1
ATOM 1475 N N . THR A 1 186 ? -15.057 -18.678 -0.338 1.00 98.50 186 THR A N 1
ATOM 1476 C CA . THR A 1 186 ? -15.294 -19.835 0.528 1.00 98.50 186 THR A CA 1
ATOM 1477 C C . THR A 1 186 ? -16.284 -19.523 1.648 1.00 98.50 186 THR A C 1
ATOM 1479 O O . THR A 1 186 ? -17.251 -20.257 1.846 1.00 98.50 186 THR A O 1
ATOM 1482 N N . TYR A 1 187 ? -16.060 -18.435 2.388 1.00 98.25 187 TYR A N 1
ATOM 1483 C CA . TYR A 1 187 ? -16.767 -18.173 3.647 1.00 98.25 187 TYR A CA 1
ATOM 1484 C C . TYR A 1 187 ? -17.883 -17.134 3.529 1.00 98.25 187 TYR A C 1
ATOM 1486 O O . TYR A 1 187 ? -18.735 -17.061 4.412 1.00 98.25 187 TYR A O 1
ATOM 1494 N N . LYS A 1 188 ? -17.897 -16.330 2.457 1.00 98.19 188 LYS A N 1
ATOM 1495 C CA . LYS A 1 188 ? -18.842 -15.215 2.242 1.00 98.19 188 LYS A CA 1
ATOM 1496 C C . LYS A 1 188 ? -18.868 -14.204 3.398 1.00 98.19 188 LYS A C 1
ATOM 1498 O O . LYS A 1 188 ? -19.883 -13.559 3.651 1.00 98.19 188 LYS A O 1
ATOM 1503 N N . VAL A 1 189 ? -17.733 -14.046 4.076 1.00 98.69 189 VAL A N 1
ATOM 1504 C CA . VAL A 1 189 ? -17.500 -13.071 5.150 1.00 98.69 189 VAL A CA 1
ATOM 1505 C C . VAL A 1 189 ? -16.700 -11.896 4.580 1.00 98.69 189 VAL A C 1
ATOM 1507 O O . VAL A 1 189 ? -15.748 -12.163 3.850 1.00 98.69 189 VAL A O 1
ATOM 1510 N N . PRO A 1 190 ? -17.036 -10.623 4.883 1.00 98.88 190 PRO A N 1
ATOM 1511 C CA . PRO A 1 190 ? -16.237 -9.479 4.439 1.00 98.88 190 PRO A CA 1
ATOM 1512 C C . PRO A 1 190 ? -14.759 -9.622 4.821 1.00 98.88 190 PRO A C 1
ATOM 1514 O O . PRO A 1 190 ? -14.450 -10.069 5.921 1.00 98.88 190 PRO A O 1
ATOM 1517 N N . ILE A 1 191 ? -13.849 -9.236 3.931 1.00 98.94 191 ILE A N 1
ATOM 1518 C CA . ILE A 1 191 ? -12.404 -9.379 4.126 1.00 98.94 191 ILE A CA 1
ATOM 1519 C C . ILE A 1 191 ? -11.751 -8.000 4.111 1.00 98.94 191 ILE A C 1
ATOM 1521 O O . ILE A 1 191 ? -11.915 -7.244 3.152 1.00 98.94 191 ILE A O 1
ATOM 1525 N N . GLY A 1 192 ? -10.999 -7.686 5.164 1.00 98.88 192 GLY A N 1
ATOM 1526 C CA . GLY A 1 192 ? -10.120 -6.522 5.231 1.00 98.88 192 GLY A CA 1
ATOM 1527 C C . GLY A 1 192 ? -8.669 -6.938 5.040 1.00 98.88 192 GLY A C 1
ATOM 1528 O O . GLY A 1 192 ? -8.162 -7.757 5.798 1.00 98.88 192 GLY A O 1
ATOM 1529 N N . LEU A 1 193 ? -7.992 -6.373 4.049 1.00 98.88 193 LEU A N 1
ATOM 1530 C CA . LEU A 1 193 ? -6.583 -6.616 3.756 1.00 98.88 193 LEU A CA 1
ATOM 1531 C C . LEU A 1 193 ? -5.797 -5.339 4.049 1.00 98.88 193 LEU A C 1
ATOM 1533 O O . LEU A 1 193 ? -5.953 -4.347 3.342 1.00 98.88 193 LEU A O 1
ATOM 1537 N N . ILE A 1 194 ? -4.954 -5.357 5.075 1.00 98.69 194 ILE A N 1
ATOM 1538 C CA . ILE A 1 194 ? -4.036 -4.259 5.384 1.00 98.69 194 ILE A CA 1
ATOM 1539 C C . ILE A 1 194 ? -2.673 -4.651 4.831 1.00 98.69 194 ILE A C 1
ATOM 1541 O O . ILE A 1 194 ? -2.021 -5.537 5.377 1.00 98.69 194 ILE A O 1
ATOM 1545 N N . ASN A 1 195 ? -2.240 -4.018 3.747 1.00 98.25 195 ASN A N 1
ATOM 1546 C CA . ASN A 1 195 ? -0.917 -4.251 3.194 1.00 98.25 195 ASN A CA 1
ATOM 1547 C C . ASN A 1 195 ? 0.104 -3.310 3.833 1.00 98.25 195 ASN A C 1
ATOM 1549 O O . ASN A 1 195 ? 0.031 -2.095 3.661 1.00 98.25 195 ASN A O 1
ATOM 1553 N N . SER A 1 196 ? 1.053 -3.901 4.551 1.00 95.94 196 SER A N 1
ATOM 1554 C CA . SER A 1 196 ? 2.226 -3.242 5.110 1.00 95.94 196 SER A CA 1
ATOM 1555 C C . SER A 1 196 ? 3.471 -3.991 4.643 1.00 95.94 196 SER A C 1
ATOM 1557 O O . SER A 1 196 ? 4.070 -4.772 5.389 1.00 95.94 196 SER A O 1
ATOM 1559 N N . ALA A 1 197 ? 3.809 -3.819 3.366 1.00 95.31 197 ALA A N 1
ATOM 1560 C CA . ALA A 1 197 ? 4.965 -4.434 2.728 1.00 95.31 197 ALA A CA 1
ATOM 1561 C C . ALA A 1 197 ? 5.840 -3.384 2.038 1.00 95.31 197 ALA A C 1
ATOM 1563 O O . ALA A 1 197 ? 5.338 -2.435 1.434 1.00 95.31 197 ALA A O 1
ATOM 1564 N N . LEU A 1 198 ? 7.155 -3.588 2.114 1.00 94.31 198 LEU A N 1
ATOM 1565 C CA . LEU A 1 198 ? 8.152 -2.695 1.533 1.00 94.31 198 LEU A CA 1
ATOM 1566 C C . LEU A 1 198 ? 9.269 -3.505 0.873 1.00 94.31 198 LEU A C 1
ATOM 1568 O O . LEU A 1 198 ? 10.072 -4.159 1.545 1.00 94.31 198 LEU A O 1
ATOM 1572 N N . GLY A 1 199 ? 9.327 -3.482 -0.456 1.00 92.75 199 GLY A N 1
ATOM 1573 C CA . GLY A 1 199 ? 10.387 -4.100 -1.240 1.00 92.75 199 GLY A CA 1
ATOM 1574 C C . GLY A 1 199 ? 11.776 -3.590 -0.867 1.00 92.75 199 GLY A C 1
ATOM 1575 O O . GLY A 1 199 ? 11.971 -2.410 -0.605 1.00 92.75 199 GLY A O 1
ATOM 1576 N N . GLY A 1 200 ? 12.748 -4.503 -0.815 1.00 90.38 200 GLY A N 1
ATOM 1577 C CA . GLY A 1 200 ? 14.132 -4.172 -0.461 1.00 90.38 200 GLY A CA 1
ATOM 1578 C C . GLY A 1 200 ? 14.367 -3.878 1.024 1.00 90.38 200 GLY A C 1
ATOM 1579 O O . GLY A 1 200 ? 15.520 -3.727 1.417 1.00 90.38 200 GLY A O 1
ATOM 1580 N N . SER A 1 201 ? 13.319 -3.841 1.857 1.00 92.06 201 SER A N 1
ATOM 1581 C CA . SER A 1 201 ? 13.492 -3.678 3.301 1.00 92.06 201 SER A CA 1
ATOM 1582 C C . SER A 1 201 ? 14.156 -4.915 3.922 1.00 92.06 201 SER A C 1
ATOM 1584 O O . SER A 1 201 ? 13.783 -6.049 3.598 1.00 92.06 201 SER A O 1
ATOM 1586 N N . PRO A 1 202 ? 15.142 -4.731 4.812 1.00 91.56 202 PRO A N 1
ATOM 1587 C CA . PRO A 1 202 ? 15.779 -5.840 5.499 1.00 91.56 202 PRO A CA 1
ATOM 1588 C C . PRO A 1 202 ? 14.971 -6.234 6.749 1.00 91.56 202 PRO A C 1
ATOM 1590 O O . PRO A 1 202 ? 14.221 -5.429 7.302 1.00 91.56 202 PRO A O 1
ATOM 1593 N N . VAL A 1 203 ? 15.117 -7.475 7.225 1.00 91.44 203 VAL A N 1
ATOM 1594 C CA . VAL A 1 203 ? 14.289 -8.008 8.328 1.00 91.44 203 VAL A CA 1
ATOM 1595 C C . VAL A 1 203 ? 14.411 -7.189 9.618 1.00 91.44 203 VAL A C 1
ATOM 1597 O O . VAL A 1 203 ? 13.417 -7.004 10.314 1.00 91.44 203 VAL A O 1
ATOM 1600 N N . GLN A 1 204 ? 15.593 -6.637 9.913 1.00 91.94 204 GLN A N 1
ATOM 1601 C CA . GLN A 1 204 ? 15.823 -5.815 11.101 1.00 91.94 204 GLN A CA 1
ATOM 1602 C C . GLN A 1 204 ? 14.992 -4.524 11.119 1.00 91.94 204 GLN A C 1
ATOM 1604 O O . GLN A 1 204 ? 14.710 -4.016 12.198 1.00 91.94 204 GLN A O 1
ATOM 1609 N N . ALA A 1 205 ? 14.537 -4.028 9.961 1.00 90.38 205 ALA A N 1
ATOM 1610 C CA . ALA A 1 205 ? 13.657 -2.859 9.887 1.00 90.38 205 ALA A CA 1
ATOM 1611 C C . ALA A 1 205 ? 12.224 -3.145 10.383 1.00 90.38 205 ALA A C 1
ATOM 1613 O O . ALA A 1 205 ? 11.469 -2.213 10.638 1.00 90.38 205 ALA A O 1
ATOM 1614 N N . TRP A 1 206 ? 11.853 -4.421 10.534 1.00 90.44 206 TRP A N 1
ATOM 1615 C CA . TRP A 1 206 ? 10.540 -4.865 11.017 1.00 90.44 206 TRP A CA 1
ATOM 1616 C C . TRP A 1 206 ? 10.556 -5.311 12.484 1.00 90.44 206 TRP A C 1
ATOM 1618 O O . TRP A 1 206 ? 9.546 -5.788 13.003 1.00 90.44 206 TRP A O 1
ATOM 1628 N N . LEU A 1 207 ? 11.705 -5.199 13.152 1.00 91.56 207 LEU A N 1
ATOM 1629 C CA . LEU A 1 207 ? 11.865 -5.554 14.555 1.00 91.56 207 LEU A CA 1
ATOM 1630 C C . LEU A 1 207 ? 11.718 -4.313 15.434 1.00 91.56 207 LEU A C 1
ATOM 1632 O O . LEU A 1 207 ? 12.156 -3.223 15.072 1.00 91.56 207 LEU A O 1
ATOM 1636 N N . SER A 1 208 ? 11.140 -4.492 16.623 1.00 91.81 208 SER A N 1
ATOM 1637 C CA . SER A 1 208 ? 11.161 -3.440 17.637 1.00 91.81 208 SER A CA 1
ATOM 1638 C C . SER A 1 208 ? 12.592 -3.172 18.104 1.00 91.81 208 SER A C 1
ATOM 1640 O O . SER A 1 208 ? 13.451 -4.060 18.073 1.00 91.81 208 SER A O 1
ATOM 1642 N N . GLU A 1 209 ? 12.841 -1.966 18.613 1.00 90.06 209 GLU A N 1
ATOM 1643 C CA . GLU A 1 209 ? 14.145 -1.605 19.178 1.00 90.06 209 GLU A CA 1
ATOM 1644 C C . GLU A 1 209 ? 14.584 -2.587 20.279 1.00 90.06 209 GLU A C 1
ATOM 1646 O O . GLU A 1 209 ? 15.738 -3.011 20.324 1.00 90.06 209 GLU A O 1
ATOM 1651 N N . ASP A 1 210 ? 13.650 -3.024 21.127 1.00 93.50 210 ASP A N 1
ATOM 1652 C CA . ASP A 1 210 ? 13.922 -4.023 22.163 1.00 93.50 210 ASP A CA 1
ATOM 1653 C C . ASP A 1 210 ? 14.308 -5.393 21.593 1.00 93.50 210 ASP A C 1
ATOM 1655 O O . ASP A 1 210 ? 15.198 -6.050 22.136 1.00 93.50 210 ASP A O 1
ATOM 1659 N N . ALA A 1 211 ? 13.692 -5.826 20.489 1.00 95.44 211 ALA A N 1
ATOM 1660 C CA . ALA A 1 211 ? 14.078 -7.065 19.820 1.00 95.44 211 ALA A CA 1
ATOM 1661 C C . ALA A 1 211 ? 15.477 -6.953 19.188 1.00 95.44 211 ALA A C 1
ATOM 1663 O O . ALA A 1 211 ? 16.253 -7.912 19.257 1.00 95.44 211 ALA A O 1
ATOM 1664 N N . LEU A 1 212 ? 15.822 -5.781 18.636 1.00 95.25 212 LEU A N 1
ATOM 1665 C CA . LEU A 1 212 ? 17.130 -5.512 18.029 1.00 95.25 212 LEU A CA 1
ATOM 1666 C C . LEU A 1 212 ? 18.285 -5.567 19.025 1.00 95.25 212 LEU A C 1
ATOM 1668 O O . LEU A 1 212 ? 19.376 -5.968 18.635 1.00 95.25 212 LEU A O 1
ATOM 1672 N N . LYS A 1 213 ? 18.069 -5.257 20.311 1.00 95.75 213 LYS A N 1
ATOM 1673 C CA . LYS A 1 213 ? 19.118 -5.338 21.350 1.00 95.75 213 LYS A CA 1
ATOM 1674 C C . LYS A 1 213 ? 19.772 -6.724 21.463 1.00 95.75 213 LYS A C 1
ATOM 1676 O O . LYS A 1 213 ? 20.898 -6.824 21.942 1.00 95.75 213 LYS A O 1
ATOM 1681 N N . ASN A 1 214 ? 19.106 -7.784 20.997 1.00 97.38 214 ASN A N 1
ATOM 1682 C CA . ASN A 1 214 ? 19.669 -9.139 20.936 1.00 97.38 214 ASN A CA 1
ATOM 1683 C C . ASN A 1 214 ? 20.654 -9.353 19.767 1.00 97.38 214 ASN A C 1
ATOM 1685 O O . ASN A 1 214 ? 21.312 -10.391 19.707 1.00 97.38 214 ASN A O 1
ATOM 1689 N N . TYR A 1 215 ? 20.769 -8.386 18.854 1.00 97.38 215 TYR A N 1
ATOM 1690 C CA . TYR A 1 215 ? 21.617 -8.409 17.663 1.00 97.38 215 TYR A CA 1
ATOM 1691 C C . TYR A 1 215 ? 22.470 -7.128 17.612 1.00 97.38 215 TYR A C 1
ATOM 1693 O O . TYR A 1 215 ? 22.095 -6.168 16.935 1.00 97.38 215 TYR A O 1
ATOM 1701 N N . PRO A 1 216 ? 23.614 -7.084 18.327 1.00 96.56 216 PRO A N 1
ATOM 1702 C CA . PRO A 1 216 ? 24.363 -5.846 18.555 1.00 96.56 216 PRO A CA 1
ATOM 1703 C C . PRO A 1 216 ? 24.730 -5.072 17.285 1.00 96.56 216 PRO A C 1
ATOM 1705 O O . PRO A 1 216 ? 24.580 -3.859 17.265 1.00 96.56 216 PRO A O 1
ATOM 1708 N N . GLU A 1 217 ? 25.127 -5.760 16.211 1.00 97.19 217 GLU A N 1
ATOM 1709 C CA . GLU A 1 217 ? 25.465 -5.130 14.926 1.00 97.19 217 GLU A CA 1
ATOM 1710 C C . GLU A 1 217 ? 24.281 -4.350 14.330 1.00 97.19 217 GLU A C 1
ATOM 1712 O O . GLU A 1 217 ? 24.415 -3.175 13.992 1.00 97.19 217 GLU A O 1
ATOM 1717 N N . TYR A 1 218 ? 23.098 -4.969 14.261 1.00 96.31 218 TYR A N 1
ATOM 1718 C CA . TYR A 1 218 ? 21.897 -4.316 13.731 1.00 96.31 218 TYR A CA 1
ATOM 1719 C C . TYR A 1 218 ? 21.361 -3.237 14.667 1.00 96.31 218 TYR A C 1
ATOM 1721 O O . TYR A 1 218 ? 20.827 -2.230 14.206 1.00 96.31 218 TYR A O 1
ATOM 1729 N N . TYR A 1 219 ? 21.515 -3.421 15.979 1.00 95.56 219 TYR A N 1
ATOM 1730 C CA . TYR A 1 219 ? 21.169 -2.388 16.946 1.00 95.56 219 TYR A CA 1
ATOM 1731 C C . TYR A 1 219 ? 22.064 -1.155 16.780 1.00 95.56 219 TYR A C 1
ATOM 1733 O O . TYR A 1 219 ? 21.558 -0.042 16.674 1.00 95.56 219 TYR A O 1
ATOM 1741 N N . GLU A 1 220 ? 23.384 -1.333 16.691 1.00 96.06 220 GLU A N 1
ATOM 1742 C CA . GLU A 1 220 ? 24.333 -0.240 16.452 1.00 96.06 220 GLU A CA 1
ATOM 1743 C C . GLU A 1 220 ? 24.085 0.460 15.110 1.00 96.06 220 GLU A C 1
ATOM 1745 O O . GLU A 1 220 ? 24.132 1.692 15.037 1.00 96.06 220 GLU A O 1
ATOM 1750 N N . GLU A 1 221 ? 23.767 -0.301 14.060 1.00 94.88 221 GLU A N 1
ATOM 1751 C CA . GLU A 1 221 ? 23.362 0.250 12.771 1.00 94.88 221 GLU A CA 1
ATOM 1752 C C . GLU A 1 221 ? 22.094 1.104 12.895 1.00 94.88 221 GLU A C 1
ATOM 1754 O O . GLU A 1 221 ? 22.108 2.258 12.465 1.00 94.88 221 GLU A O 1
ATOM 1759 N N . ALA A 1 222 ? 21.034 0.594 13.527 1.00 93.50 222 ALA A N 1
ATOM 1760 C CA . ALA A 1 222 ? 19.793 1.338 13.733 1.00 93.50 222 ALA A CA 1
ATOM 1761 C C . ALA A 1 222 ? 20.036 2.636 14.524 1.00 93.50 222 ALA A C 1
ATOM 1763 O O . ALA A 1 222 ? 19.600 3.707 14.106 1.00 93.50 222 ALA A O 1
ATOM 1764 N N . GLN A 1 223 ? 20.829 2.577 15.601 1.00 94.31 223 GLN A N 1
ATOM 1765 C CA . GLN A 1 223 ? 21.207 3.757 16.390 1.00 94.31 223 GLN A CA 1
ATOM 1766 C C . GLN A 1 223 ? 22.031 4.769 15.580 1.00 94.31 223 GLN A C 1
ATOM 1768 O O . GLN A 1 223 ? 21.949 5.973 15.819 1.00 94.31 223 GLN A O 1
ATOM 1773 N N . ARG A 1 224 ? 22.855 4.315 14.627 1.00 95.56 224 ARG A N 1
ATOM 1774 C CA . ARG A 1 224 ? 23.586 5.199 13.708 1.00 95.56 224 ARG A CA 1
ATOM 1775 C C . ARG A 1 224 ? 22.637 5.849 12.705 1.00 95.56 224 ARG A C 1
ATOM 1777 O O . ARG A 1 224 ? 22.730 7.057 12.510 1.00 95.56 224 ARG A O 1
ATOM 1784 N N . LEU A 1 225 ? 21.767 5.062 12.076 1.00 94.31 225 LEU A N 1
ATOM 1785 C CA . LEU A 1 225 ? 20.825 5.519 11.052 1.00 94.31 225 LEU A CA 1
ATOM 1786 C C . LEU A 1 225 ? 19.755 6.461 11.620 1.00 94.31 225 LEU A C 1
ATOM 1788 O O . LEU A 1 225 ? 19.342 7.385 10.930 1.00 94.31 225 LEU A O 1
ATOM 1792 N N . GLY A 1 226 ? 19.369 6.292 12.886 1.00 93.06 226 GLY A N 1
ATOM 1793 C CA . GLY A 1 226 ? 18.434 7.181 13.579 1.00 93.06 226 GLY A CA 1
ATOM 1794 C C . GLY A 1 226 ? 18.996 8.560 13.942 1.00 93.06 226 GLY A C 1
ATOM 1795 O O . GLY A 1 226 ? 18.250 9.421 14.414 1.00 93.06 226 GLY A O 1
ATOM 1796 N N . LYS A 1 227 ? 20.298 8.814 13.737 1.00 95.50 227 LYS A N 1
ATOM 1797 C CA . LYS A 1 227 ? 20.897 10.126 14.026 1.00 95.50 227 LYS A CA 1
ATOM 1798 C C . LYS A 1 227 ? 20.517 11.154 12.952 1.00 95.50 227 LYS A C 1
ATOM 1800 O O . LYS A 1 227 ? 20.609 10.845 11.762 1.00 95.50 227 LYS A O 1
ATOM 1805 N N . PRO A 1 228 ? 20.191 12.401 13.346 1.00 94.19 228 PRO A N 1
ATOM 1806 C CA . PRO A 1 228 ? 19.867 13.464 12.399 1.00 94.19 228 PRO A CA 1
ATOM 1807 C C . PRO A 1 228 ? 20.938 13.638 11.312 1.00 94.19 228 PRO A C 1
ATOM 1809 O O . PRO A 1 228 ? 22.130 13.703 11.617 1.00 94.19 228 PRO A O 1
ATOM 1812 N N . GLY A 1 229 ? 20.506 13.719 10.051 1.00 94.06 229 GLY A N 1
ATOM 1813 C CA . GLY A 1 229 ? 21.361 13.973 8.886 1.00 94.06 229 GLY A CA 1
ATOM 1814 C C . GLY A 1 229 ? 22.185 12.783 8.377 1.00 94.06 229 GLY A C 1
ATOM 1815 O O . GLY A 1 229 ? 22.846 12.912 7.349 1.00 94.06 229 GLY A O 1
ATOM 1816 N N . VAL A 1 230 ? 22.169 11.621 9.047 1.00 95.69 230 VAL A N 1
ATOM 1817 C CA . VAL A 1 230 ? 22.893 10.433 8.550 1.00 95.69 230 VAL A CA 1
ATOM 1818 C C . VAL A 1 230 ? 22.244 9.885 7.283 1.00 95.69 230 VAL A C 1
ATOM 1820 O O . VAL A 1 230 ? 22.958 9.615 6.322 1.00 95.69 230 VAL A O 1
ATOM 1823 N N . ILE A 1 231 ? 20.916 9.753 7.271 1.00 93.25 231 ILE A N 1
ATOM 1824 C CA . ILE A 1 231 ? 20.162 9.308 6.093 1.00 93.25 231 ILE A CA 1
ATOM 1825 C C . ILE A 1 231 ? 20.362 10.276 4.927 1.00 93.25 231 ILE A C 1
ATOM 1827 O O . ILE A 1 231 ? 20.822 9.841 3.879 1.00 93.25 231 ILE A O 1
ATOM 1831 N N . ASP A 1 232 ? 20.150 11.578 5.140 1.00 94.25 232 ASP A N 1
ATOM 1832 C CA . ASP A 1 232 ? 20.332 12.602 4.101 1.00 94.25 232 ASP A CA 1
ATOM 1833 C C . ASP A 1 232 ? 21.739 12.549 3.474 1.00 94.25 232 ASP A C 1
ATOM 1835 O O . ASP A 1 232 ? 21.910 12.678 2.263 1.00 94.25 232 ASP A O 1
ATOM 1839 N N . SER A 1 233 ? 22.770 12.322 4.297 1.00 96.25 233 SER A N 1
ATOM 1840 C CA . SER A 1 233 ? 24.154 12.175 3.834 1.00 96.25 233 SER A CA 1
ATOM 1841 C C . SER A 1 233 ? 24.359 10.911 2.994 1.00 96.25 233 SER A C 1
ATOM 1843 O O . SER A 1 233 ? 25.006 10.966 1.948 1.00 96.25 233 SER A O 1
ATOM 1845 N N . LEU A 1 234 ? 23.796 9.773 3.417 1.00 95.12 234 LEU A N 1
ATOM 1846 C CA . LEU A 1 234 ? 23.861 8.520 2.658 1.00 95.12 234 LEU A CA 1
ATOM 1847 C C . LEU A 1 234 ? 23.120 8.636 1.324 1.00 95.12 234 LEU A C 1
ATOM 1849 O O . LEU A 1 234 ? 23.663 8.235 0.298 1.00 95.12 234 LEU A O 1
ATOM 1853 N N . GLU A 1 235 ? 21.937 9.248 1.322 1.00 94.62 235 GLU A N 1
ATOM 1854 C CA . GLU A 1 235 ? 21.172 9.520 0.106 1.00 94.62 235 GLU A CA 1
ATOM 1855 C C . GLU A 1 235 ? 21.957 10.418 -0.854 1.00 94.62 235 GLU A C 1
ATOM 1857 O O . GLU A 1 235 ? 22.010 10.134 -2.050 1.00 94.62 235 GLU A O 1
ATOM 1862 N N . GLN A 1 236 ? 22.634 11.455 -0.351 1.00 97.06 236 GLN A N 1
ATOM 1863 C CA . GLN A 1 236 ? 23.478 12.319 -1.177 1.00 97.06 236 GLN A CA 1
ATOM 1864 C C . GLN A 1 236 ? 24.669 11.554 -1.778 1.00 97.06 236 GLN A C 1
ATOM 1866 O O . GLN A 1 236 ? 24.940 11.691 -2.971 1.00 97.06 236 GLN A O 1
ATOM 1871 N N . ILE A 1 237 ? 25.344 10.714 -0.985 1.00 97.12 237 ILE A N 1
ATOM 1872 C CA . ILE A 1 237 ? 26.441 9.852 -1.457 1.00 97.12 237 ILE A CA 1
ATOM 1873 C C . ILE A 1 237 ? 25.949 8.898 -2.551 1.00 97.12 237 ILE A C 1
ATOM 1875 O O . ILE A 1 237 ? 26.609 8.747 -3.582 1.00 97.12 237 ILE A O 1
ATOM 1879 N N . ASP A 1 238 ? 24.793 8.265 -2.354 1.00 96.12 238 ASP A N 1
ATOM 1880 C CA . ASP A 1 238 ? 24.216 7.356 -3.340 1.00 96.12 238 ASP A CA 1
ATOM 1881 C C . ASP A 1 238 ? 23.802 8.085 -4.617 1.00 96.12 238 ASP A C 1
ATOM 1883 O O . ASP A 1 238 ? 24.112 7.618 -5.714 1.00 96.12 238 ASP A O 1
ATOM 1887 N N . GLN A 1 239 ? 23.188 9.262 -4.502 1.00 96.62 239 GLN A N 1
ATOM 1888 C CA . GLN A 1 239 ? 22.860 10.100 -5.652 1.00 96.62 239 GLN A CA 1
ATOM 1889 C C . GLN A 1 239 ? 24.114 10.527 -6.421 1.00 96.62 239 GLN A C 1
ATOM 1891 O O . GLN A 1 239 ? 24.116 10.484 -7.650 1.00 96.62 239 GLN A O 1
ATOM 1896 N N . ASP A 1 240 ? 25.193 10.906 -5.733 1.00 97.19 240 ASP A N 1
ATOM 1897 C CA . ASP A 1 240 ? 26.465 11.256 -6.370 1.00 97.19 240 ASP A CA 1
ATOM 1898 C C . ASP A 1 240 ? 27.089 10.065 -7.096 1.00 97.19 240 ASP A C 1
ATOM 1900 O O . ASP A 1 240 ? 27.528 10.202 -8.241 1.00 97.19 240 ASP A O 1
ATOM 1904 N N . ARG A 1 241 ? 27.057 8.879 -6.480 1.00 96.38 241 ARG A N 1
ATOM 1905 C CA . ARG A 1 241 ? 27.508 7.629 -7.101 1.00 96.38 241 ARG A CA 1
ATOM 1906 C C . ARG A 1 241 ? 26.699 7.296 -8.355 1.00 96.38 241 ARG A C 1
ATOM 1908 O O . ARG A 1 241 ? 27.291 6.986 -9.387 1.00 96.38 241 ARG A O 1
ATOM 1915 N N . ILE A 1 242 ? 25.370 7.392 -8.285 1.00 93.31 242 ILE A N 1
ATOM 1916 C CA . ILE A 1 242 ? 24.466 7.149 -9.419 1.00 93.31 242 ILE A CA 1
ATOM 1917 C C . ILE A 1 242 ? 24.739 8.159 -10.539 1.00 93.31 242 ILE A C 1
ATOM 1919 O O . ILE A 1 242 ? 24.929 7.763 -11.687 1.00 93.31 242 ILE A O 1
ATOM 1923 N N . ARG A 1 243 ? 24.823 9.458 -10.220 1.00 95.06 243 ARG A N 1
ATOM 1924 C CA . ARG A 1 243 ? 25.131 10.509 -11.204 1.00 95.06 243 ARG A CA 1
ATOM 1925 C C . ARG A 1 243 ? 26.479 10.283 -11.879 1.00 95.06 243 ARG A C 1
ATOM 1927 O O . ARG A 1 243 ? 26.565 10.413 -13.096 1.00 95.06 243 ARG A O 1
ATOM 1934 N N . GLY A 1 244 ? 27.507 9.939 -11.105 1.00 95.38 244 GLY A N 1
ATOM 1935 C CA . GLY A 1 244 ? 28.835 9.620 -11.625 1.00 95.38 244 GLY A CA 1
ATOM 1936 C C . GLY A 1 244 ? 28.803 8.437 -12.590 1.00 95.38 244 GLY A C 1
ATOM 1937 O O . GLY A 1 244 ? 29.315 8.551 -13.701 1.00 95.38 244 GLY A O 1
ATOM 1938 N N . TRP A 1 245 ? 28.129 7.348 -12.206 1.00 91.62 245 TRP A N 1
ATOM 1939 C CA . TRP A 1 245 ? 27.971 6.166 -13.055 1.00 91.62 245 TRP A CA 1
ATOM 1940 C C . TRP A 1 245 ? 27.261 6.493 -14.376 1.00 91.62 245 TRP A C 1
ATOM 1942 O O . TRP A 1 245 ? 27.790 6.185 -15.440 1.00 91.62 245 TRP A O 1
ATOM 1952 N N . TYR A 1 246 ? 26.111 7.180 -14.336 1.00 91.06 246 TYR A N 1
ATOM 1953 C CA . TYR A 1 246 ? 25.378 7.542 -15.557 1.00 91.06 246 TYR A CA 1
ATOM 1954 C C . TYR A 1 246 ? 26.167 8.524 -16.429 1.00 91.06 246 TYR A C 1
ATOM 1956 O O . TYR A 1 246 ? 26.110 8.430 -17.652 1.00 91.06 246 TYR A O 1
ATOM 1964 N N . ALA A 1 247 ? 26.918 9.458 -15.836 1.00 93.00 247 ALA A N 1
ATOM 1965 C CA . ALA A 1 247 ? 27.768 10.375 -16.592 1.00 93.00 247 ALA A CA 1
ATOM 1966 C C . ALA A 1 247 ? 28.895 9.631 -17.325 1.00 93.00 247 ALA A C 1
ATOM 1968 O O . ALA A 1 247 ? 29.109 9.867 -18.514 1.00 93.00 247 ALA A O 1
ATOM 1969 N N . GLU A 1 248 ? 29.581 8.712 -16.639 1.00 91.38 248 GLU A N 1
ATOM 1970 C CA . GLU A 1 248 ? 30.633 7.880 -17.229 1.00 91.38 248 GLU A CA 1
ATOM 1971 C C . GLU A 1 248 ? 30.071 7.032 -18.372 1.00 91.38 248 GLU A C 1
ATOM 1973 O O . GLU A 1 248 ? 30.553 7.111 -19.505 1.00 91.38 248 GLU A O 1
ATOM 1978 N N . VAL A 1 249 ? 29.000 6.293 -18.092 1.00 89.81 249 VAL A N 1
ATOM 1979 C CA . VAL A 1 249 ? 28.360 5.396 -19.049 1.00 89.81 249 VAL A CA 1
ATOM 1980 C C . VAL A 1 249 ? 27.844 6.151 -20.273 1.00 89.81 249 VAL A C 1
ATOM 1982 O O . VAL A 1 249 ? 28.174 5.768 -21.391 1.00 89.81 249 VAL A O 1
ATOM 1985 N N . ASN A 1 250 ? 27.120 7.260 -20.094 1.00 90.31 250 ASN A N 1
ATOM 1986 C CA . ASN A 1 250 ? 26.583 8.030 -21.218 1.00 90.31 250 ASN A CA 1
ATOM 1987 C C . ASN A 1 250 ? 27.684 8.675 -22.066 1.00 90.31 250 ASN A C 1
ATOM 1989 O O . ASN A 1 250 ? 27.519 8.790 -23.278 1.00 90.31 250 ASN A O 1
ATOM 1993 N N . SER A 1 251 ? 28.804 9.077 -21.453 1.00 90.25 251 SER A N 1
ATOM 1994 C CA . SER A 1 251 ? 29.946 9.645 -22.181 1.00 90.25 251 SER A CA 1
ATOM 1995 C C . SER A 1 251 ? 30.692 8.610 -23.029 1.00 90.25 251 SER A C 1
ATOM 1997 O O . SER A 1 251 ? 31.260 8.955 -24.063 1.00 90.25 251 SER A O 1
ATOM 1999 N N . GLY A 1 252 ? 30.686 7.346 -22.593 1.00 89.38 252 GLY A N 1
ATOM 2000 C CA . GLY A 1 252 ? 31.300 6.221 -23.294 1.00 89.38 252 GLY A CA 1
ATOM 2001 C C . GLY A 1 252 ? 30.341 5.442 -24.195 1.00 89.38 252 GLY A C 1
ATOM 2002 O O . GLY A 1 252 ? 30.780 4.507 -24.867 1.00 89.38 252 GLY A O 1
ATOM 2003 N N . ASP A 1 253 ? 29.052 5.789 -24.208 1.00 92.38 253 ASP A N 1
ATOM 2004 C CA . ASP A 1 253 ? 28.043 5.070 -24.976 1.00 92.38 253 ASP A CA 1
ATOM 2005 C C . ASP A 1 253 ? 28.137 5.422 -26.468 1.00 92.38 253 ASP A C 1
ATOM 2007 O O . ASP A 1 253 ? 27.844 6.540 -26.917 1.00 92.38 253 ASP A O 1
ATOM 2011 N N . ALA A 1 254 ? 28.544 4.427 -27.256 1.00 91.38 254 ALA A N 1
ATOM 2012 C CA . ALA A 1 254 ? 28.598 4.530 -28.705 1.00 91.38 254 ALA A CA 1
ATOM 2013 C C . ALA A 1 254 ? 27.212 4.780 -29.314 1.00 91.38 254 ALA A C 1
ATOM 2015 O O . ALA A 1 254 ? 27.130 5.495 -30.311 1.00 91.38 254 ALA A O 1
ATOM 2016 N N . GLY A 1 255 ? 26.141 4.244 -28.725 1.00 93.88 255 GLY A N 1
ATOM 2017 C CA . GLY A 1 255 ? 24.787 4.452 -29.219 1.00 93.88 255 GLY A CA 1
ATOM 2018 C C . GLY A 1 255 ? 24.317 5.886 -29.058 1.00 93.88 255 GLY A C 1
ATOM 2019 O O . GLY A 1 255 ? 23.860 6.469 -30.037 1.00 93.88 255 GLY A O 1
ATOM 2020 N N . ASN A 1 256 ? 24.561 6.500 -27.898 1.00 92.44 256 ASN A N 1
ATOM 2021 C CA . ASN A 1 256 ? 24.319 7.933 -27.707 1.00 92.44 256 ASN A CA 1
ATOM 2022 C C . ASN A 1 256 ? 25.143 8.787 -28.682 1.00 92.44 256 ASN A C 1
ATOM 2024 O O . ASN A 1 256 ? 24.625 9.725 -29.282 1.00 92.44 256 ASN A O 1
ATOM 2028 N N . SER A 1 257 ? 26.424 8.455 -28.871 1.00 93.31 257 SER A N 1
ATOM 2029 C CA . SER A 1 257 ? 27.324 9.229 -29.740 1.00 93.31 257 SER A CA 1
ATOM 2030 C C . SER A 1 257 ? 26.951 9.151 -31.226 1.00 93.31 257 SER A C 1
ATOM 2032 O O . SER A 1 257 ? 27.203 10.090 -31.978 1.00 93.31 257 SER A O 1
ATOM 2034 N N . ASN A 1 258 ? 26.387 8.021 -31.661 1.00 94.62 258 ASN A N 1
ATOM 2035 C CA . ASN A 1 258 ? 26.032 7.753 -33.056 1.00 94.62 258 ASN A CA 1
ATOM 2036 C C . ASN A 1 258 ? 24.520 7.813 -33.318 1.00 94.62 258 ASN A C 1
ATOM 2038 O O . ASN A 1 258 ? 24.091 7.463 -34.417 1.00 94.62 258 ASN A O 1
ATOM 2042 N N . HIS A 1 259 ? 23.724 8.241 -32.338 1.00 94.94 259 HIS A N 1
ATOM 2043 C CA . HIS A 1 259 ? 22.271 8.355 -32.442 1.00 94.94 259 HIS A CA 1
ATOM 2044 C C . HIS A 1 259 ? 21.570 7.048 -32.867 1.00 94.94 259 HIS A C 1
ATOM 2046 O O . HIS A 1 259 ? 20.800 7.004 -33.832 1.00 94.94 259 HIS A O 1
ATOM 2052 N N . TRP A 1 260 ? 21.852 5.942 -32.170 1.00 96.69 260 TRP A N 1
ATOM 2053 C CA . TRP A 1 260 ? 21.279 4.627 -32.497 1.00 96.69 260 TRP A CA 1
ATOM 2054 C C . TRP A 1 260 ? 19.763 4.516 -32.241 1.00 96.69 260 TRP A C 1
ATOM 2056 O O . TRP A 1 260 ? 19.114 3.576 -32.715 1.00 96.69 260 TRP A O 1
ATOM 2066 N N . GLU A 1 261 ? 19.160 5.489 -31.559 1.00 96.38 261 GLU A N 1
ATOM 2067 C CA . GLU A 1 261 ? 17.711 5.589 -31.384 1.00 96.38 261 GLU A CA 1
ATOM 2068 C C . GLU A 1 261 ? 16.959 5.892 -32.689 1.00 96.38 261 GLU A C 1
ATOM 2070 O O . GLU A 1 261 ? 15.768 5.589 -32.805 1.00 96.38 261 GLU A O 1
ATOM 2075 N N . GLN A 1 262 ? 17.635 6.461 -33.693 1.00 96.88 262 GLN A N 1
ATOM 2076 C CA . GLN A 1 262 ? 16.998 6.974 -34.905 1.00 96.88 262 GLN A CA 1
ATOM 2077 C C . GLN A 1 262 ? 16.255 5.890 -35.700 1.00 96.88 262 GLN A C 1
ATOM 2079 O O . GLN A 1 262 ? 16.668 4.728 -35.807 1.00 96.88 262 GLN A O 1
ATOM 2084 N N . LYS A 1 263 ? 15.133 6.283 -36.315 1.00 95.31 263 LYS A N 1
ATOM 2085 C CA . LYS A 1 263 ? 14.295 5.380 -37.118 1.00 95.31 263 LYS A CA 1
ATOM 2086 C C . LYS A 1 263 ? 15.051 4.786 -38.307 1.00 95.31 263 LYS A C 1
ATOM 2088 O O . LYS A 1 263 ? 14.924 3.593 -38.565 1.00 95.31 263 LYS A O 1
ATOM 2093 N N . ASP A 1 264 ? 15.854 5.595 -38.984 1.00 94.38 264 ASP A N 1
ATOM 2094 C CA . ASP A 1 264 ? 16.501 5.218 -40.245 1.00 94.38 264 ASP A CA 1
ATOM 2095 C C . ASP A 1 264 ? 17.957 4.750 -40.052 1.00 94.38 264 ASP A C 1
ATOM 2097 O O . ASP A 1 264 ? 18.743 4.753 -40.998 1.00 94.38 264 ASP A O 1
ATOM 2101 N N . LEU A 1 265 ? 18.322 4.336 -38.828 1.00 94.94 265 LEU A N 1
ATOM 2102 C CA . LEU A 1 265 ? 19.626 3.744 -38.526 1.00 94.94 265 LEU A CA 1
ATOM 2103 C C . LEU A 1 265 ? 19.895 2.506 -39.398 1.00 94.94 265 LEU A C 1
ATOM 2105 O O . LEU A 1 265 ? 19.052 1.610 -39.506 1.00 94.94 265 LEU A O 1
ATOM 2109 N N . GLU A 1 266 ? 21.106 2.442 -39.948 1.00 93.06 266 GLU A N 1
ATOM 2110 C CA . GLU A 1 266 ? 21.659 1.261 -40.607 1.00 93.06 266 GLU A CA 1
ATOM 2111 C C . GLU A 1 266 ? 22.225 0.304 -39.545 1.00 93.06 266 GLU A C 1
ATOM 2113 O O . GLU A 1 266 ? 23.132 0.658 -38.793 1.00 93.06 266 GLU A O 1
ATOM 2118 N N . ASP A 1 267 ? 21.625 -0.882 -39.438 1.00 93.38 267 ASP A N 1
ATOM 2119 C CA . ASP A 1 267 ? 21.878 -1.857 -38.374 1.00 93.38 267 ASP A CA 1
ATOM 2120 C C . ASP A 1 267 ? 22.391 -3.213 -38.895 1.00 93.38 267 ASP A C 1
ATOM 2122 O O . ASP A 1 267 ? 22.458 -4.175 -38.132 1.00 93.38 267 ASP A O 1
ATOM 2126 N N . SER A 1 268 ? 22.813 -3.320 -40.166 1.00 91.81 268 SER A N 1
ATOM 2127 C CA . SER A 1 268 ? 23.221 -4.614 -40.749 1.00 91.81 268 SER A CA 1
ATOM 2128 C C . SER A 1 268 ? 24.483 -5.219 -40.123 1.00 91.81 268 SER A C 1
ATOM 2130 O O . SER A 1 268 ? 24.704 -6.425 -40.222 1.00 91.81 268 SER A O 1
ATOM 2132 N N . GLY A 1 269 ? 25.304 -4.397 -39.461 1.00 91.50 269 GLY A N 1
ATOM 2133 C CA . GLY A 1 269 ? 26.486 -4.834 -38.714 1.00 91.50 269 GLY A CA 1
ATOM 2134 C C . GLY A 1 269 ? 26.212 -5.301 -37.280 1.00 91.50 269 GLY A C 1
ATOM 2135 O O . GLY A 1 269 ? 27.156 -5.669 -36.581 1.00 91.50 269 GLY A O 1
ATOM 2136 N N . TRP A 1 270 ? 24.963 -5.252 -36.805 1.00 92.81 270 TRP A N 1
ATOM 2137 C CA . TRP A 1 270 ? 24.624 -5.634 -35.435 1.00 92.81 270 TRP A CA 1
ATOM 2138 C C . TRP A 1 270 ? 24.537 -7.152 -35.296 1.00 92.81 270 TRP A C 1
ATOM 2140 O O . TRP A 1 270 ? 24.148 -7.871 -36.213 1.00 92.81 270 TRP A O 1
ATOM 2150 N N . THR A 1 271 ? 24.897 -7.652 -34.115 1.00 90.69 271 THR A N 1
ATOM 2151 C CA . THR A 1 271 ? 24.778 -9.082 -33.812 1.00 90.69 271 THR A CA 1
ATOM 2152 C C . THR A 1 271 ? 23.331 -9.416 -33.469 1.00 90.69 271 THR A C 1
ATOM 2154 O O . THR A 1 271 ? 22.714 -8.738 -32.647 1.00 90.69 271 THR A O 1
ATOM 2157 N N . GLU A 1 272 ? 22.791 -10.476 -34.070 1.00 91.44 272 GLU A N 1
ATOM 2158 C CA . GLU A 1 272 ? 21.456 -10.963 -33.728 1.00 91.44 272 GLU A CA 1
ATOM 2159 C C . GLU A 1 272 ? 21.419 -11.554 -32.311 1.00 91.44 272 GLU A C 1
ATOM 2161 O O . GLU A 1 272 ? 22.343 -12.243 -31.872 1.00 91.44 272 GLU A O 1
ATOM 2166 N N . PHE A 1 273 ? 20.317 -11.317 -31.599 1.00 87.75 273 PHE A N 1
ATOM 2167 C CA . PHE A 1 273 ? 20.096 -11.822 -30.247 1.00 87.75 273 PHE A CA 1
ATOM 2168 C C . PHE A 1 273 ? 18.682 -12.388 -30.096 1.00 87.75 273 PHE A C 1
ATOM 2170 O O . PHE A 1 273 ? 17.703 -11.790 -30.546 1.00 87.75 273 PHE A O 1
ATOM 2177 N N . VAL A 1 274 ? 18.567 -13.537 -29.426 1.00 89.00 274 VAL A N 1
ATOM 2178 C CA . VAL A 1 274 ? 17.280 -14.185 -29.150 1.00 89.00 274 VAL A CA 1
ATOM 2179 C C . VAL A 1 274 ? 16.762 -13.735 -27.788 1.00 89.00 274 VAL A C 1
ATOM 2181 O O . VAL A 1 274 ? 17.398 -13.961 -26.763 1.00 89.00 274 VAL A O 1
ATOM 2184 N N . VAL A 1 275 ? 15.575 -13.129 -27.778 1.00 87.50 275 VAL A N 1
ATOM 2185 C CA . VAL A 1 275 ? 14.870 -12.708 -26.559 1.00 87.50 275 VAL A CA 1
ATOM 2186 C C . VAL A 1 275 ? 13.759 -13.722 -26.232 1.00 87.50 275 VAL A C 1
ATOM 2188 O O . VAL A 1 275 ? 12.992 -14.059 -27.138 1.00 87.50 275 VAL A O 1
ATOM 2191 N N . PRO A 1 276 ? 13.612 -14.174 -24.967 1.00 88.81 276 PRO A N 1
ATOM 2192 C CA . PRO A 1 276 ? 14.431 -13.823 -23.801 1.00 88.81 276 PRO A CA 1
ATOM 2193 C C . PRO A 1 276 ? 15.767 -14.585 -23.752 1.00 88.81 276 PRO A C 1
ATOM 2195 O O . PRO A 1 276 ? 15.845 -15.747 -24.143 1.00 88.81 276 PRO A O 1
ATOM 2198 N N . GLY A 1 277 ? 16.799 -13.946 -23.200 1.00 85.69 277 GLY A N 1
ATOM 2199 C CA . GLY A 1 277 ? 18.126 -14.527 -23.005 1.00 85.69 277 GLY A CA 1
ATOM 2200 C C . GLY A 1 277 ? 19.007 -13.634 -22.129 1.00 85.69 277 GLY A C 1
ATOM 2201 O O . GLY A 1 277 ? 18.656 -12.484 -21.871 1.00 85.69 277 GLY A O 1
ATOM 2202 N N . TYR A 1 278 ? 20.155 -14.151 -21.690 1.00 80.38 278 TYR A N 1
ATOM 2203 C CA . TYR A 1 278 ? 21.194 -13.358 -21.027 1.00 80.38 278 TYR A CA 1
ATOM 2204 C C . TYR A 1 278 ? 22.282 -13.004 -22.034 1.00 80.38 278 TYR A C 1
ATOM 2206 O O . TYR A 1 278 ? 22.731 -13.867 -22.790 1.00 80.38 278 TYR A O 1
ATOM 2214 N N . TRP A 1 279 ? 22.726 -11.751 -22.033 1.00 76.06 279 TRP A N 1
ATOM 2215 C CA . TRP A 1 279 ? 23.889 -11.362 -22.816 1.00 76.06 279 TRP A CA 1
ATOM 2216 C C . TRP A 1 279 ? 25.165 -11.868 -22.131 1.00 76.06 279 TRP A C 1
ATOM 2218 O O . TRP A 1 279 ? 25.397 -11.631 -20.948 1.00 76.06 279 TRP A O 1
ATOM 2228 N N . ASN A 1 280 ? 26.002 -12.587 -22.874 1.00 67.44 280 ASN A N 1
ATOM 2229 C CA . ASN A 1 280 ? 27.342 -12.968 -22.441 1.00 67.44 280 ASN A CA 1
ATOM 2230 C C . ASN A 1 280 ? 28.298 -12.694 -23.600 1.00 67.44 280 ASN A C 1
ATOM 2232 O O . ASN A 1 280 ? 28.499 -13.544 -24.467 1.00 67.44 280 ASN A O 1
ATOM 2236 N N . PHE A 1 281 ? 28.815 -11.468 -23.652 1.00 60.47 281 PHE A N 1
ATOM 2237 C CA . PHE A 1 281 ? 29.741 -11.057 -24.696 1.00 60.47 281 PHE A CA 1
ATOM 2238 C C . PHE A 1 281 ? 31.157 -11.560 -24.352 1.00 60.47 281 PHE A C 1
ATOM 2240 O O . PHE A 1 281 ? 31.751 -11.181 -23.345 1.00 60.47 281 PHE A O 1
ATOM 2247 N N . ASP A 1 282 ? 31.688 -12.444 -25.199 1.00 53.59 282 ASP A N 1
ATOM 2248 C CA . ASP A 1 282 ? 33.112 -12.785 -25.351 1.00 53.59 282 ASP A CA 1
ATOM 2249 C C . ASP A 1 282 ? 33.880 -13.393 -24.162 1.00 53.59 282 ASP A C 1
ATOM 2251 O O . ASP A 1 282 ? 35.114 -13.420 -24.180 1.00 53.59 282 ASP A O 1
ATOM 2255 N N . GLY A 1 283 ? 33.212 -13.916 -23.128 1.00 52.97 283 GLY A N 1
ATOM 2256 C CA . GLY A 1 283 ? 33.892 -14.610 -22.019 1.00 52.97 283 GLY A CA 1
ATOM 2257 C C . GLY A 1 283 ? 34.894 -13.735 -21.248 1.00 52.97 283 GLY A C 1
ATOM 2258 O O . GLY A 1 283 ? 35.742 -14.251 -20.519 1.00 52.97 283 GLY A O 1
ATOM 2259 N N . LYS A 1 284 ? 34.807 -12.410 -21.416 1.00 52.69 284 LYS A N 1
ATOM 2260 C CA . LYS A 1 284 ? 35.560 -11.402 -20.674 1.00 52.69 284 LYS A CA 1
ATOM 2261 C C . LYS A 1 284 ? 34.569 -10.556 -19.896 1.00 52.69 284 LYS A C 1
ATOM 2263 O O . LYS A 1 284 ? 33.635 -10.001 -20.460 1.00 52.69 284 LYS A O 1
ATOM 2268 N N . GLU A 1 285 ? 34.806 -10.451 -18.598 1.00 45.75 285 GLU A N 1
ATOM 2269 C CA . GLU A 1 285 ? 33.990 -9.711 -17.642 1.00 45.75 285 GLU A CA 1
ATOM 2270 C C . GLU A 1 285 ? 33.993 -8.198 -17.923 1.00 45.75 285 GLU A C 1
ATOM 2272 O O . GLU A 1 285 ? 34.656 -7.422 -17.242 1.00 45.75 285 GLU A O 1
ATOM 2277 N N . LYS A 1 286 ? 33.220 -7.733 -18.904 1.00 53.53 286 LYS A N 1
ATOM 2278 C CA . LYS A 1 286 ? 32.566 -6.432 -18.754 1.00 53.53 286 LYS A CA 1
ATOM 2279 C C . LYS A 1 286 ? 31.189 -6.704 -18.170 1.00 53.53 286 LYS A C 1
ATOM 2281 O O . LYS A 1 286 ? 30.239 -6.950 -18.899 1.00 53.53 286 LYS A O 1
ATOM 2286 N N .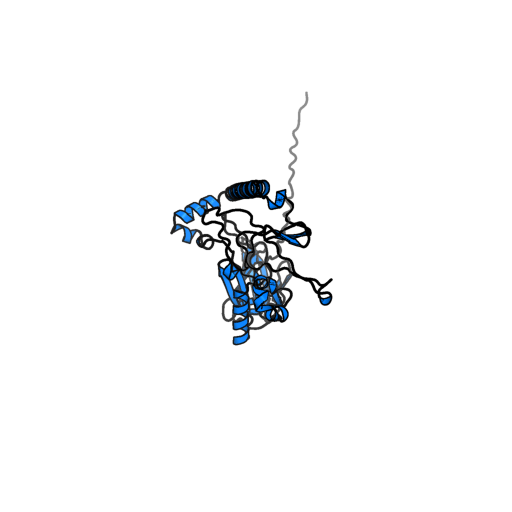 GLN A 1 287 ? 31.131 -6.749 -16.839 1.00 62.16 287 GLN A N 1
ATOM 2287 C CA . GLN A 1 287 ? 29.916 -7.111 -16.104 1.00 62.16 287 GLN A CA 1
ATOM 2288 C C . GLN A 1 287 ? 28.842 -6.007 -16.157 1.00 62.16 287 GLN A C 1
ATOM 2290 O O . GLN A 1 287 ? 27.664 -6.328 -16.071 1.00 62.16 287 GLN A O 1
ATOM 2295 N N . ASN A 1 288 ? 29.232 -4.739 -16.373 1.00 75.88 288 ASN A N 1
ATOM 2296 C CA . ASN A 1 288 ? 28.341 -3.571 -16.341 1.00 75.88 288 ASN A CA 1
ATOM 2297 C C . ASN A 1 288 ? 28.546 -2.684 -17.585 1.00 75.88 288 ASN A C 1
ATOM 2299 O O . ASN A 1 288 ? 29.689 -2.445 -17.985 1.00 75.88 288 ASN A O 1
ATOM 2303 N N . GLY A 1 289 ? 27.465 -2.169 -18.177 1.00 83.00 289 GLY A N 1
ATOM 2304 C CA . GLY A 1 289 ? 27.514 -1.276 -19.341 1.00 83.00 289 GLY A CA 1
ATOM 2305 C C . GLY A 1 289 ? 26.147 -1.082 -20.002 1.00 83.00 289 GLY A C 1
ATOM 2306 O O . GLY A 1 289 ? 25.134 -1.510 -19.457 1.00 83.00 289 GLY A O 1
ATOM 2307 N N . VAL A 1 290 ? 26.130 -0.456 -21.182 1.00 88.19 290 VAL A N 1
ATOM 2308 C CA . VAL A 1 290 ?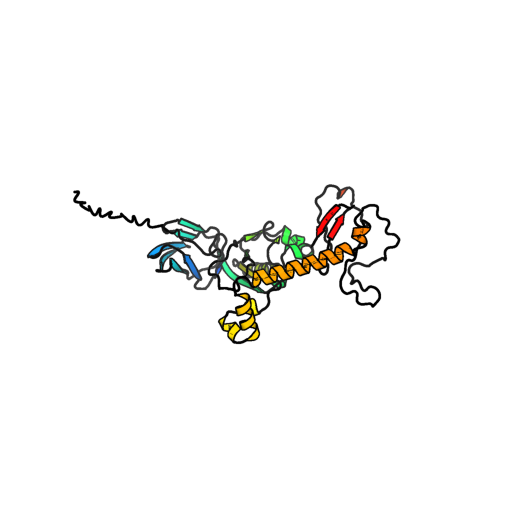 24.915 -0.270 -21.998 1.00 88.19 290 VAL A CA 1
ATOM 2309 C C . VAL A 1 290 ? 24.921 -1.263 -23.143 1.00 88.19 290 VAL A C 1
ATOM 2311 O O . VAL A 1 290 ? 25.941 -1.460 -23.807 1.00 88.19 290 VAL A O 1
ATOM 2314 N N . VAL A 1 291 ? 23.764 -1.866 -23.389 1.00 89.06 291 VAL A N 1
ATOM 2315 C CA . VAL A 1 291 ? 23.524 -2.734 -24.536 1.00 89.06 291 VAL A CA 1
ATOM 2316 C C . VAL A 1 291 ? 22.314 -2.193 -25.276 1.00 89.06 291 VAL A C 1
ATOM 2318 O O . VAL A 1 291 ? 21.250 -2.012 -24.689 1.00 89.06 291 VAL A O 1
ATOM 2321 N N . TRP A 1 292 ? 22.479 -1.949 -26.571 1.00 92.19 292 TRP A N 1
ATOM 2322 C CA . TRP A 1 292 ? 21.389 -1.504 -27.423 1.00 92.19 292 TRP A CA 1
ATOM 2323 C C . TRP A 1 292 ? 20.738 -2.703 -28.102 1.00 92.19 292 TRP A C 1
ATOM 2325 O O . TRP A 1 292 ? 21.409 -3.533 -28.714 1.00 92.19 292 TRP A O 1
ATOM 2335 N N . PHE A 1 293 ? 19.413 -2.766 -28.020 1.00 92.81 293 PHE A N 1
ATOM 2336 C CA . PHE A 1 293 ? 18.600 -3.721 -28.761 1.00 92.81 293 PHE A CA 1
ATOM 2337 C C . PHE A 1 293 ? 17.750 -2.971 -29.771 1.00 92.81 293 PHE A C 1
ATOM 2339 O O . PHE A 1 293 ? 17.211 -1.903 -29.484 1.00 92.81 293 PHE A O 1
ATOM 2346 N N . ARG A 1 294 ? 17.591 -3.560 -30.955 1.00 94.50 294 ARG A N 1
ATOM 2347 C CA . ARG A 1 294 ? 16.769 -2.993 -32.016 1.00 94.50 294 ARG A CA 1
ATOM 2348 C C . ARG A 1 294 ? 15.892 -4.069 -32.629 1.00 94.50 294 ARG A C 1
ATOM 2350 O O . ARG A 1 294 ? 16.344 -5.178 -32.899 1.00 94.50 294 ARG A O 1
ATOM 2357 N N . LYS A 1 295 ? 14.615 -3.744 -32.830 1.00 93.38 295 LYS A N 1
ATOM 2358 C CA . LYS A 1 295 ? 13.637 -4.647 -33.435 1.00 93.38 295 LYS A CA 1
ATOM 2359 C C . LYS A 1 295 ? 12.646 -3.865 -34.282 1.00 93.38 295 LYS A C 1
ATOM 2361 O O . LYS A 1 295 ? 12.038 -2.911 -33.807 1.00 93.38 295 LYS A O 1
ATOM 2366 N N . LYS A 1 296 ? 12.455 -4.309 -35.525 1.00 93.62 296 LYS A N 1
ATOM 2367 C CA . LYS A 1 296 ? 11.375 -3.840 -36.399 1.00 93.62 296 LYS A CA 1
ATOM 2368 C C . LYS A 1 296 ? 10.134 -4.693 -36.140 1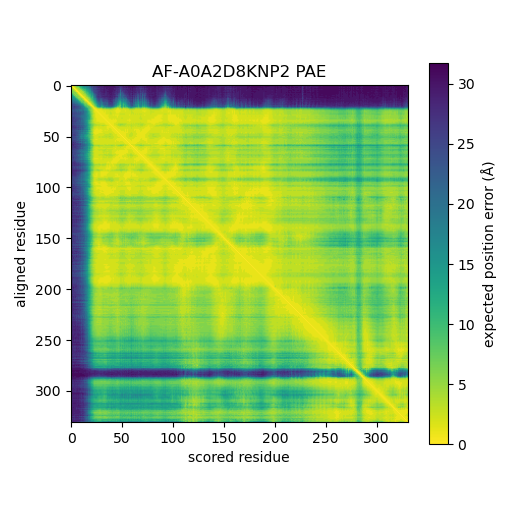.00 93.62 296 LYS A C 1
ATOM 2370 O O . LYS A 1 296 ? 10.234 -5.910 -35.987 1.00 93.62 296 LYS A O 1
ATOM 2375 N N . PHE A 1 297 ? 8.977 -4.051 -36.066 1.00 92.88 297 PHE A N 1
ATOM 2376 C CA . PHE A 1 297 ? 7.682 -4.707 -35.928 1.00 92.88 297 PHE A CA 1
ATOM 2377 C C . PHE A 1 297 ? 6.641 -3.953 -36.753 1.00 92.88 297 PHE A C 1
ATOM 2379 O O . PHE A 1 297 ? 6.811 -2.769 -37.046 1.00 92.88 297 PHE A O 1
ATOM 2386 N N . GLU A 1 298 ? 5.575 -4.646 -37.137 1.00 93.69 298 GLU A N 1
ATOM 2387 C CA . GLU A 1 298 ? 4.491 -4.075 -37.930 1.00 93.69 298 GLU A CA 1
ATOM 2388 C C . GLU A 1 298 ? 3.293 -3.754 -37.037 1.00 93.69 298 GLU A C 1
ATOM 2390 O O . GLU A 1 298 ? 2.932 -4.530 -36.151 1.00 93.69 298 GLU A O 1
ATOM 2395 N N . VAL A 1 299 ? 2.671 -2.604 -37.289 1.00 92.62 299 VAL A N 1
ATOM 2396 C CA . VAL A 1 299 ? 1.385 -2.219 -36.702 1.00 92.62 299 VAL A CA 1
ATOM 2397 C C . VAL A 1 299 ? 0.360 -2.271 -37.823 1.00 92.62 299 VAL A C 1
ATOM 2399 O O . VAL A 1 299 ? 0.516 -1.591 -38.836 1.00 92.62 299 VAL A O 1
ATOM 2402 N N . SER A 1 300 ? -0.670 -3.099 -37.662 1.00 94.69 300 SER A N 1
ATOM 2403 C CA . SER A 1 300 ? -1.724 -3.226 -38.672 1.00 94.69 300 SER A CA 1
ATOM 2404 C C . SER A 1 300 ? -2.572 -1.954 -38.768 1.00 94.69 300 SER A C 1
ATOM 2406 O O . SER A 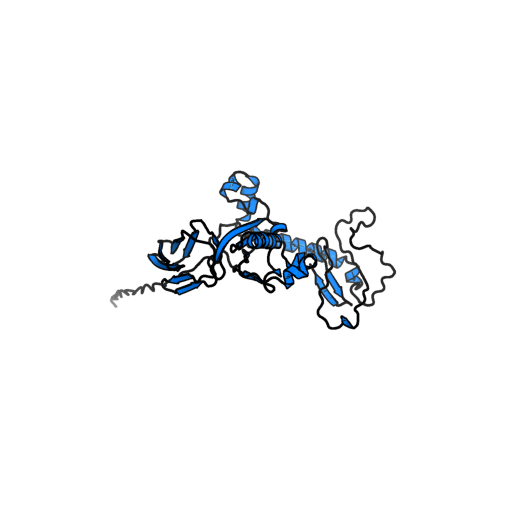1 300 ? -2.707 -1.210 -37.795 1.00 94.69 300 SER A O 1
ATOM 2408 N N . GLU A 1 301 ? -3.225 -1.737 -39.914 1.00 94.69 301 GLU A N 1
ATOM 2409 C CA . GLU A 1 301 ? -4.154 -0.608 -40.095 1.00 94.69 301 GLU A CA 1
ATOM 2410 C C . GLU A 1 301 ? -5.269 -0.586 -39.037 1.00 94.69 301 GLU A C 1
ATOM 2412 O O . GLU A 1 301 ? -5.669 0.482 -38.589 1.00 94.69 301 GLU A O 1
ATOM 2417 N N . ALA A 1 302 ? -5.730 -1.756 -38.580 1.00 93.88 302 ALA A N 1
ATOM 2418 C CA . ALA A 1 302 ? -6.756 -1.865 -37.543 1.00 93.88 302 ALA A CA 1
ATOM 2419 C C . ALA A 1 302 ? -6.268 -1.431 -36.146 1.00 93.88 302 ALA A C 1
ATOM 2421 O O . ALA A 1 302 ? -7.069 -0.995 -35.321 1.00 93.88 302 ALA A O 1
ATOM 2422 N N . GLN A 1 303 ? -4.967 -1.561 -35.870 1.00 92.00 303 GLN A N 1
ATOM 2423 C CA . GLN A 1 303 ? -4.349 -1.128 -34.612 1.00 92.00 303 GLN A CA 1
ATOM 2424 C C . GLN A 1 303 ? -3.945 0.350 -34.644 1.00 92.00 303 GLN A C 1
ATOM 2426 O O . GLN A 1 303 ? -3.789 0.969 -33.591 1.00 92.00 303 GLN A O 1
ATOM 2431 N N . ALA A 1 304 ? -3.760 0.923 -35.835 1.00 92.25 304 ALA A N 1
ATOM 2432 C CA . ALA A 1 304 ? -3.340 2.306 -35.988 1.00 92.25 304 ALA A CA 1
ATOM 2433 C C . ALA A 1 304 ? -4.340 3.274 -35.326 1.00 92.25 304 ALA A C 1
ATOM 2435 O O . ALA A 1 304 ? -5.553 3.168 -35.495 1.00 92.25 304 ALA A O 1
ATOM 2436 N N . GLY A 1 305 ? -3.818 4.231 -34.553 1.00 89.56 305 GLY A N 1
ATOM 2437 C CA . GLY A 1 305 ? -4.620 5.227 -33.833 1.00 89.56 305 GLY A CA 1
ATOM 2438 C C . GLY A 1 305 ? -5.253 4.742 -32.523 1.00 89.56 305 GLY A C 1
ATOM 2439 O O . GLY A 1 305 ? -5.866 5.549 -31.829 1.00 89.56 305 GLY A O 1
ATOM 2440 N N . GLN A 1 306 ? -5.090 3.467 -32.155 1.00 92.94 306 GLN A N 1
ATOM 2441 C CA . GLN A 1 306 ? -5.544 2.943 -30.865 1.00 92.94 306 GLN A CA 1
ATOM 2442 C C . GLN A 1 306 ? -4.504 3.182 -29.765 1.00 92.94 306 GLN A C 1
ATOM 2444 O O . GLN A 1 306 ? -3.299 3.220 -30.019 1.00 92.94 306 GLN A O 1
ATOM 2449 N N . SER A 1 307 ? -4.963 3.302 -28.517 1.00 89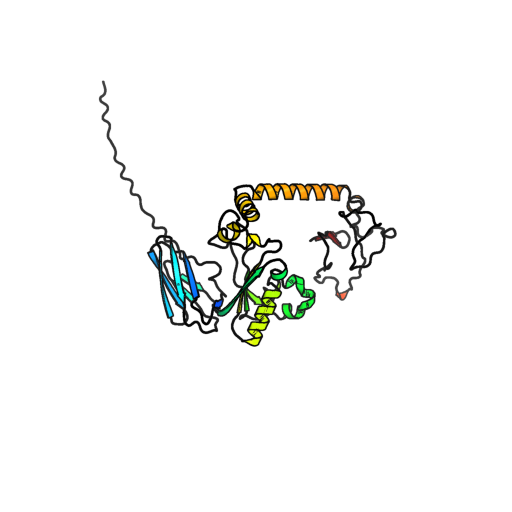.75 307 SER A N 1
ATOM 2450 C CA . SER A 1 307 ? -4.064 3.294 -27.360 1.00 89.75 307 SER A CA 1
ATOM 2451 C C . SER A 1 307 ? -3.396 1.926 -27.221 1.00 89.75 307 SER A C 1
ATOM 2453 O O . SER A 1 307 ? -4.060 0.893 -27.281 1.00 89.75 307 SER A O 1
ATOM 2455 N N . ALA A 1 308 ? -2.084 1.921 -26.997 1.00 87.50 308 ALA A N 1
ATOM 2456 C CA . ALA A 1 308 ? -1.297 0.708 -26.824 1.00 87.50 308 ALA A CA 1
ATOM 2457 C C . ALA A 1 308 ? -0.327 0.858 -25.649 1.00 87.50 308 ALA A C 1
ATOM 2459 O O . ALA A 1 308 ? 0.090 1.964 -25.305 1.00 87.50 308 ALA A O 1
ATOM 2460 N N . LYS A 1 309 ? 0.049 -0.275 -25.052 1.00 86.62 309 LYS A N 1
ATOM 2461 C CA . LYS A 1 309 ? 1.102 -0.366 -24.040 1.00 86.62 309 LYS A CA 1
ATOM 2462 C C . LYS A 1 309 ? 2.211 -1.264 -24.573 1.00 86.62 309 LYS A C 1
ATOM 2464 O O . LYS A 1 309 ? 1.941 -2.392 -24.980 1.00 86.62 309 LYS A O 1
ATOM 2469 N N . LEU A 1 310 ? 3.447 -0.774 -24.557 1.00 89.12 310 LEU A N 1
ATOM 2470 C CA . LEU A 1 310 ? 4.621 -1.566 -24.906 1.00 89.12 310 LEU A CA 1
ATOM 2471 C C . LEU A 1 310 ? 5.141 -2.272 -23.649 1.00 89.12 310 LEU A C 1
ATOM 2473 O O . LEU A 1 310 ? 5.495 -1.624 -22.668 1.00 89.12 310 LEU A O 1
ATOM 2477 N N . LEU A 1 311 ? 5.148 -3.604 -23.669 1.00 87.31 311 LEU A N 1
ATOM 2478 C CA . LEU A 1 311 ? 5.645 -4.439 -22.577 1.00 87.31 311 LEU A CA 1
ATOM 2479 C C . LEU A 1 311 ? 6.949 -5.107 -23.018 1.00 87.31 311 LEU A C 1
ATOM 2481 O O . LEU A 1 311 ? 6.928 -6.003 -23.859 1.00 87.31 311 LEU A O 1
ATOM 2485 N N . LEU A 1 312 ? 8.075 -4.685 -22.440 1.00 88.38 312 LEU A N 1
ATOM 2486 C CA . LEU A 1 312 ? 9.399 -5.236 -22.762 1.00 88.38 312 LEU A CA 1
ATOM 2487 C C . LEU A 1 312 ? 9.750 -6.512 -21.981 1.00 88.38 312 LEU A C 1
ATOM 2489 O O . LEU A 1 312 ? 10.785 -7.131 -22.212 1.00 88.38 312 LEU A O 1
ATOM 2493 N N . GLY A 1 313 ? 8.868 -6.938 -21.075 1.00 84.19 313 GLY A N 1
ATOM 2494 C CA . GLY A 1 313 ? 9.117 -8.066 -20.188 1.00 84.19 313 GLY A CA 1
ATOM 2495 C C . GLY A 1 313 ? 9.988 -7.665 -19.000 1.00 84.19 313 GLY A C 1
ATOM 2496 O O . GLY A 1 313 ? 9.845 -6.572 -18.458 1.00 84.19 313 GLY A O 1
ATOM 2497 N N . ARG A 1 314 ? 10.845 -8.582 -18.544 1.00 83.12 314 ARG A N 1
ATOM 2498 C CA . ARG A 1 314 ? 11.739 -8.357 -17.405 1.00 83.12 314 ARG A CA 1
ATOM 2499 C C . ARG A 1 314 ? 13.132 -8.014 -17.914 1.00 83.12 314 ARG A C 1
ATOM 2501 O O . ARG A 1 314 ? 13.814 -8.890 -18.440 1.00 83.12 314 ARG A O 1
ATOM 2508 N N . ILE A 1 315 ? 13.543 -6.776 -17.686 1.00 86.94 315 ILE A N 1
ATOM 2509 C CA . ILE A 1 315 ? 14.903 -6.303 -17.933 1.00 86.94 315 ILE A CA 1
ATOM 2510 C C . ILE A 1 315 ? 15.652 -6.267 -16.594 1.00 86.94 315 ILE A C 1
ATOM 2512 O O . ILE A 1 315 ? 15.046 -6.096 -15.534 1.00 86.94 315 ILE A O 1
ATOM 2516 N N . VAL A 1 316 ? 16.950 -6.571 -16.628 1.00 83.25 316 VAL A N 1
ATOM 2517 C CA . VAL A 1 316 ? 17.830 -6.455 -15.459 1.00 83.25 316 VAL A CA 1
ATOM 2518 C C . VAL A 1 316 ? 18.319 -5.009 -15.387 1.00 83.25 316 VAL A C 1
ATOM 2520 O O . VAL A 1 316 ? 18.747 -4.467 -16.400 1.00 83.25 316 VAL A O 1
ATOM 2523 N N . ASP A 1 317 ? 18.250 -4.425 -14.193 1.00 85.69 317 ASP A N 1
ATOM 2524 C CA . ASP A 1 317 ? 18.587 -3.036 -13.857 1.00 85.69 317 ASP A CA 1
ATOM 2525 C C . ASP A 1 317 ? 17.647 -1.972 -14.434 1.00 85.69 317 ASP A C 1
ATOM 2527 O O . ASP A 1 317 ? 16.702 -1.593 -13.745 1.00 85.69 317 ASP A O 1
ATOM 2531 N N . ALA A 1 318 ? 17.901 -1.473 -15.644 1.00 88.56 318 ALA A N 1
ATOM 2532 C CA . ALA A 1 318 ? 17.148 -0.362 -16.223 1.00 88.56 318 ALA A CA 1
ATOM 2533 C C . ALA A 1 318 ? 17.118 -0.424 -17.755 1.00 88.56 318 ALA A C 1
ATOM 2535 O O . ALA A 1 318 ? 18.010 -0.999 -18.384 1.00 88.56 318 ALA A O 1
ATOM 2536 N N . ASP A 1 319 ? 16.118 0.217 -18.356 1.00 91.94 319 ASP A N 1
ATOM 2537 C CA . ASP A 1 319 ? 16.009 0.396 -19.801 1.00 91.94 319 ASP A CA 1
ATOM 2538 C C . ASP A 1 319 ? 15.625 1.823 -20.189 1.00 91.94 319 ASP A C 1
ATOM 2540 O O . ASP A 1 319 ? 15.090 2.572 -19.382 1.00 91.94 319 ASP A O 1
ATOM 2544 N N . SER A 1 320 ? 15.913 2.181 -21.440 1.00 93.94 320 SER A N 1
ATOM 2545 C CA . SER A 1 320 ? 15.410 3.381 -22.109 1.00 93.94 320 SER A CA 1
ATOM 2546 C C . SER A 1 320 ? 14.846 2.955 -23.456 1.00 93.94 320 SER A C 1
ATOM 2548 O O . SER A 1 320 ? 15.533 2.303 -24.245 1.00 93.94 320 SER A O 1
ATOM 2550 N N . VAL A 1 321 ? 13.597 3.319 -23.728 1.00 95.94 321 VAL A N 1
ATOM 2551 C CA . VAL A 1 321 ? 12.849 2.811 -24.877 1.00 95.94 321 VAL A CA 1
ATOM 2552 C C . VAL A 1 321 ? 12.562 3.927 -25.857 1.00 95.94 321 VAL A C 1
ATOM 2554 O O . VAL A 1 321 ? 12.021 4.972 -25.493 1.00 95.94 321 VAL A O 1
ATOM 2557 N N . PHE A 1 322 ? 12.854 3.657 -27.126 1.00 96.81 322 PHE A N 1
ATOM 2558 C CA . PHE A 1 322 ? 12.574 4.561 -28.229 1.00 96.81 322 PHE A CA 1
ATOM 2559 C C . PHE A 1 322 ? 11.716 3.864 -29.282 1.00 96.81 322 PHE A C 1
ATOM 2561 O O . PHE A 1 322 ? 11.949 2.703 -29.624 1.00 96.81 322 PHE A O 1
ATOM 2568 N N . VAL A 1 323 ? 10.732 4.577 -29.824 1.00 95.88 323 VAL A N 1
ATOM 2569 C CA . VAL A 1 323 ? 9.899 4.117 -30.939 1.00 95.88 323 VAL A CA 1
ATOM 2570 C C . VAL A 1 323 ? 10.020 5.131 -32.062 1.00 95.88 323 VAL A C 1
ATOM 2572 O O . VAL A 1 323 ? 9.605 6.275 -31.925 1.00 95.88 323 VAL A O 1
ATOM 2575 N N . ASN A 1 324 ? 10.586 4.705 -33.193 1.00 95.12 324 ASN A N 1
ATOM 2576 C CA . ASN A 1 324 ? 10.833 5.570 -34.352 1.00 95.12 324 ASN A CA 1
ATOM 2577 C C . ASN A 1 324 ? 11.646 6.842 -34.020 1.00 95.12 324 ASN A C 1
ATOM 2579 O O . ASN A 1 324 ? 11.389 7.890 -34.604 1.00 95.12 324 ASN A O 1
ATOM 2583 N N . GLY A 1 325 ? 12.623 6.749 -33.110 1.00 95.94 325 GLY A N 1
ATOM 2584 C CA . GLY A 1 325 ? 13.450 7.881 -32.667 1.00 95.94 325 GLY A CA 1
ATOM 2585 C C . GLY A 1 325 ? 12.895 8.662 -31.475 1.00 95.94 325 GLY A C 1
ATOM 2586 O O . GLY A 1 325 ? 13.639 9.410 -30.852 1.00 95.94 325 GLY A O 1
ATOM 2587 N N . GLU A 1 326 ? 11.629 8.462 -31.111 1.00 95.94 326 GLU A N 1
ATOM 2588 C CA . GLU A 1 326 ? 10.996 9.168 -29.994 1.00 95.94 326 GLU A CA 1
ATOM 2589 C C . GLU A 1 326 ? 11.137 8.371 -28.699 1.00 95.94 326 GLU A C 1
ATOM 2591 O O . GLU A 1 326 ? 10.842 7.175 -28.677 1.00 95.94 326 GLU A O 1
ATOM 2596 N N . PHE A 1 327 ? 11.553 9.021 -27.611 1.00 95.88 327 PHE A N 1
ATOM 2597 C CA . PHE A 1 327 ? 11.609 8.396 -26.288 1.00 95.88 327 PHE A CA 1
ATOM 2598 C C . PHE A 1 327 ? 10.193 8.137 -25.760 1.00 95.88 327 PHE A C 1
ATOM 2600 O O . PHE A 1 327 ? 9.370 9.052 -25.705 1.00 95.88 327 PHE A O 1
ATOM 2607 N N . VAL A 1 328 ? 9.909 6.900 -25.351 1.00 95.00 328 VAL A N 1
ATOM 2608 C CA . VAL A 1 328 ? 8.567 6.487 -24.899 1.00 95.00 328 VAL A CA 1
ATOM 2609 C C . VAL A 1 328 ? 8.517 6.000 -23.453 1.00 95.00 328 VAL A C 1
ATOM 2611 O O . VAL A 1 328 ? 7.421 5.812 -22.926 1.00 95.00 328 VAL A O 1
ATOM 2614 N N . GLY A 1 329 ? 9.663 5.806 -22.797 1.00 93.62 329 GLY A N 1
ATOM 2615 C CA . GLY A 1 329 ? 9.711 5.418 -21.390 1.00 93.62 329 GLY A CA 1
ATOM 2616 C C . GLY A 1 329 ? 11.007 4.731 -20.980 1.00 93.62 329 GLY A C 1
ATOM 2617 O O . GLY A 1 329 ? 11.892 4.489 -21.798 1.00 93.62 329 GLY A O 1
ATOM 2618 N N . ASN A 1 330 ? 11.088 4.436 -19.690 1.00 92.69 330 ASN A N 1
ATOM 2619 C CA . ASN A 1 330 ? 12.187 3.760 -19.016 1.00 92.69 330 ASN A CA 1
ATOM 2620 C C . ASN A 1 330 ? 11.664 3.030 -17.768 1.00 92.69 330 ASN A C 1
ATOM 2622 O O . ASN A 1 330 ? 10.515 3.242 -17.358 1.00 92.69 330 ASN A O 1
ATOM 2626 N N . THR A 1 331 ? 12.514 2.203 -17.157 1.00 84.88 331 THR A N 1
ATOM 2627 C CA . THR A 1 331 ? 12.268 1.560 -15.851 1.00 84.88 331 THR A CA 1
ATOM 2628 C C . THR A 1 331 ? 13.219 2.033 -14.776 1.00 84.88 331 THR A C 1
ATOM 2630 O O . THR A 1 331 ? 14.405 2.247 -15.120 1.00 84.88 331 THR A O 1
#